Protein AF-A0A2W4PWF1-F1 (afdb_monomer)

Structure (mmCIF, N/CA/C/O backbone):
data_AF-A0A2W4PWF1-F1
#
_entry.id   AF-A0A2W4PWF1-F1
#
loop_
_atom_site.group_PDB
_atom_site.id
_atom_site.type_symbol
_atom_site.label_atom_id
_atom_site.label_alt_id
_atom_site.label_comp_id
_atom_site.label_asym_id
_atom_site.label_entity_id
_atom_site.label_seq_id
_atom_site.pdbx_PDB_ins_code
_atom_site.Cartn_x
_atom_site.Cartn_y
_atom_site.Cartn_z
_atom_site.occupancy
_atom_site.B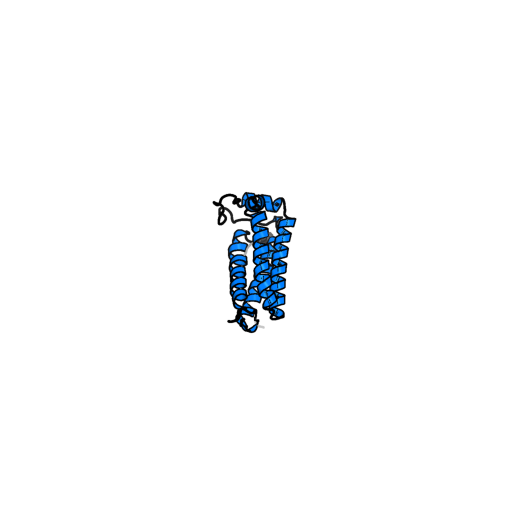_iso_or_equiv
_atom_site.auth_seq_id
_atom_site.auth_comp_id
_atom_site.auth_asym_id
_atom_site.auth_atom_id
_atom_site.pdbx_PDB_model_num
ATOM 1 N N . MET A 1 1 ? 38.825 -70.016 49.074 1.00 47.31 1 MET A N 1
ATOM 2 C CA . MET A 1 1 ? 39.503 -69.284 50.166 1.00 47.31 1 MET A CA 1
ATOM 3 C C . MET A 1 1 ? 39.951 -67.914 49.672 1.00 47.31 1 MET A C 1
ATOM 5 O O . MET A 1 1 ? 40.928 -67.840 48.943 1.00 47.31 1 MET A O 1
ATOM 9 N N . ARG A 1 2 ? 39.233 -66.855 50.058 1.00 42.94 2 ARG A N 1
ATOM 10 C CA . ARG A 1 2 ? 39.781 -65.571 50.529 1.00 42.94 2 ARG A CA 1
ATOM 11 C C . ARG A 1 2 ? 38.603 -64.701 51.010 1.00 42.94 2 ARG A C 1
ATOM 13 O O . ARG A 1 2 ? 37.744 -64.387 50.194 1.00 42.94 2 ARG A O 1
ATOM 20 N N . PRO A 1 3 ? 38.513 -64.408 52.316 1.00 64.25 3 PRO A N 1
ATOM 21 C CA . PRO A 1 3 ? 37.447 -63.615 52.919 1.00 64.25 3 PRO A CA 1
ATOM 22 C C . PRO A 1 3 ? 37.890 -62.158 53.073 1.00 64.25 3 PRO A C 1
ATOM 24 O O . PRO A 1 3 ? 39.074 -61.929 53.297 1.00 64.25 3 PRO A O 1
ATOM 27 N N . VAL A 1 4 ? 36.958 -61.202 53.066 1.00 53.56 4 VAL A N 1
ATOM 28 C CA . VAL A 1 4 ? 37.079 -59.971 53.866 1.00 53.56 4 VAL A CA 1
ATOM 29 C C . VAL A 1 4 ? 35.676 -59.545 54.311 1.00 53.56 4 VAL A C 1
ATOM 31 O O . VAL A 1 4 ? 34.778 -59.345 53.500 1.00 53.56 4 VAL A O 1
ATOM 34 N N . ILE A 1 5 ? 35.523 -59.495 55.631 1.00 56.12 5 ILE A N 1
ATOM 35 C CA . ILE A 1 5 ? 34.392 -59.001 56.426 1.00 56.12 5 ILE A CA 1
ATOM 36 C C . ILE A 1 5 ? 34.560 -57.480 56.613 1.00 56.12 5 ILE A C 1
ATO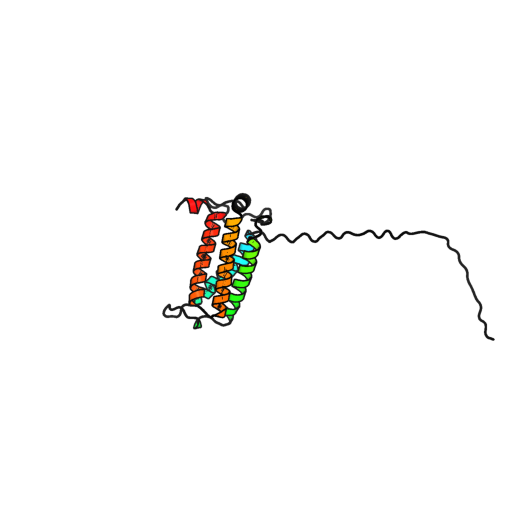M 38 O O . ILE A 1 5 ? 35.663 -56.980 56.414 1.00 56.12 5 ILE A O 1
ATOM 42 N N . VAL A 1 6 ? 33.509 -56.828 57.137 1.00 48.16 6 VAL A N 1
ATOM 43 C CA . VAL A 1 6 ? 33.473 -55.580 57.949 1.00 48.16 6 VAL A CA 1
ATOM 44 C C . VAL A 1 6 ? 32.806 -54.435 57.170 1.00 48.16 6 VAL A C 1
ATOM 46 O O . VAL A 1 6 ? 33.207 -54.164 56.050 1.00 48.16 6 VAL A O 1
ATOM 49 N N . LEU A 1 7 ? 31.830 -53.662 57.659 1.00 48.06 7 LEU A N 1
ATOM 50 C CA . LEU A 1 7 ? 30.992 -53.584 58.871 1.00 48.06 7 LEU A CA 1
ATOM 51 C C . LEU A 1 7 ? 30.121 -52.313 58.691 1.00 48.06 7 LEU A C 1
ATOM 53 O O . LEU A 1 7 ? 30.469 -51.454 57.886 1.00 48.06 7 LEU A O 1
ATOM 57 N N . ALA A 1 8 ? 29.099 -52.167 59.541 1.00 45.38 8 ALA A N 1
ATOM 58 C CA . ALA A 1 8 ? 28.383 -50.935 59.926 1.00 45.38 8 ALA A CA 1
ATOM 59 C C . ALA A 1 8 ? 27.108 -50.636 59.109 1.00 45.38 8 ALA A C 1
ATOM 61 O O . ALA A 1 8 ? 27.173 -50.339 57.925 1.00 45.38 8 ALA A O 1
ATOM 62 N N . LEU A 1 9 ? 25.894 -50.890 59.620 1.00 49.22 9 LEU A N 1
ATOM 63 C CA . LEU A 1 9 ? 25.187 -50.301 60.779 1.00 49.22 9 LEU A CA 1
ATOM 64 C C . LEU A 1 9 ? 24.767 -48.841 60.528 1.00 49.22 9 LEU A C 1
ATOM 66 O O . LEU A 1 9 ? 25.604 -47.956 60.643 1.00 49.22 9 LEU A O 1
ATOM 70 N N . ALA A 1 10 ? 23.474 -48.603 60.267 1.00 48.41 10 ALA A N 1
ATOM 71 C CA . ALA A 1 10 ? 22.665 -47.566 60.931 1.00 48.41 10 ALA A CA 1
ATOM 72 C C . ALA A 1 10 ? 21.237 -47.472 60.354 1.00 48.41 10 ALA A C 1
ATOM 74 O O . ALA A 1 10 ? 21.014 -47.554 59.150 1.00 48.41 10 ALA A O 1
ATOM 75 N N . CYS A 1 11 ? 20.295 -47.288 61.277 1.00 47.09 11 CYS A N 1
ATOM 76 C CA . CYS A 1 11 ? 18.868 -47.016 61.135 1.00 47.09 11 CYS A CA 1
ATOM 77 C C . CYS A 1 11 ? 18.527 -45.858 60.180 1.00 47.09 11 CYS A C 1
ATOM 79 O O . CYS A 1 11 ? 19.239 -44.864 60.192 1.00 47.09 11 CYS A O 1
ATOM 81 N N . MET A 1 12 ? 17.354 -45.895 59.530 1.00 58.12 12 MET A N 1
ATOM 82 C CA . MET A 1 12 ? 16.324 -44.854 59.720 1.00 58.12 12 MET A CA 1
ATOM 83 C C . MET A 1 12 ? 14.991 -45.246 59.067 1.00 58.12 12 MET A C 1
ATOM 85 O O . MET A 1 12 ? 14.944 -45.839 57.993 1.00 58.12 12 MET A O 1
ATOM 89 N N . ALA A 1 13 ? 13.911 -44.901 59.758 1.00 55.19 13 ALA A N 1
ATOM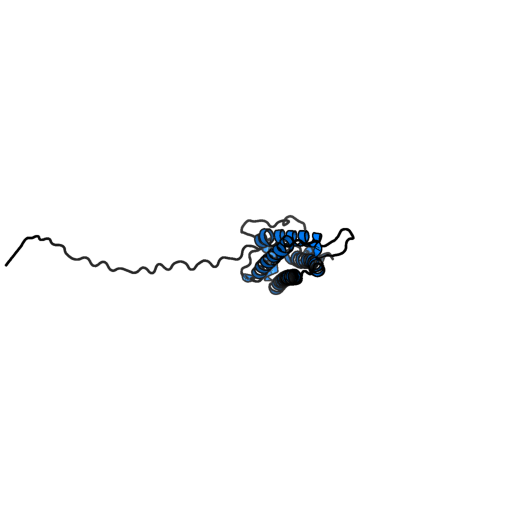 90 C CA . ALA A 1 13 ? 12.528 -45.156 59.405 1.00 55.19 13 ALA A CA 1
ATOM 91 C C . ALA A 1 13 ? 11.973 -44.197 58.326 1.00 55.19 13 ALA A C 1
ATOM 93 O O . ALA A 1 13 ? 12.381 -43.045 58.228 1.00 55.19 13 ALA A O 1
ATOM 94 N N . THR A 1 14 ? 11.009 -44.727 57.566 1.00 59.50 14 THR A N 1
ATOM 95 C CA . THR A 1 14 ? 9.836 -44.109 56.909 1.00 59.50 14 THR A CA 1
ATOM 96 C C . THR A 1 14 ? 9.753 -42.588 56.730 1.00 59.50 14 THR A C 1
ATOM 98 O O . THR A 1 14 ? 9.700 -41.843 57.703 1.00 59.50 14 THR A O 1
ATOM 101 N N . SER A 1 15 ? 9.469 -42.158 55.493 1.00 49.09 15 SER A N 1
ATOM 102 C CA . SER A 1 15 ? 8.533 -41.061 55.183 1.00 49.09 15 SER A CA 1
ATOM 103 C C . SER A 1 15 ? 7.985 -41.224 53.761 1.00 49.09 15 SER A C 1
ATOM 105 O O . SER A 1 15 ? 8.750 -41.242 52.799 1.00 49.09 15 SER A O 1
ATOM 107 N N . LEU A 1 16 ? 6.661 -41.352 53.627 1.00 60.25 16 LEU A N 1
ATOM 108 C CA . LEU A 1 16 ? 5.956 -41.197 52.355 1.00 60.25 16 LEU A CA 1
ATOM 109 C C . LEU A 1 16 ? 6.065 -39.730 51.916 1.00 60.25 16 LEU A C 1
ATOM 111 O O . LEU A 1 16 ? 5.578 -38.850 52.620 1.00 60.25 16 LEU A O 1
ATOM 115 N N . VAL A 1 17 ? 6.622 -39.470 50.736 1.00 62.56 17 VAL A N 1
ATOM 116 C CA . VAL A 1 17 ? 6.408 -38.206 50.019 1.00 62.56 17 VAL A CA 1
ATOM 117 C C . VAL A 1 17 ? 5.831 -38.558 48.658 1.00 62.56 17 VAL A C 1
ATOM 119 O O . VAL A 1 17 ? 6.519 -39.054 47.769 1.00 62.56 17 VAL A O 1
ATOM 122 N N . GLY A 1 18 ? 4.520 -38.360 48.536 1.00 52.47 18 GLY A N 1
ATOM 123 C CA . GLY A 1 18 ? 3.813 -38.449 47.271 1.00 52.47 18 GLY A CA 1
ATOM 124 C C . GLY A 1 18 ? 4.255 -37.312 46.358 1.00 52.47 18 GLY A C 1
ATOM 125 O O . GLY A 1 18 ? 4.054 -36.141 46.672 1.00 52.47 18 GLY A O 1
ATOM 126 N N . CYS A 1 19 ? 4.829 -37.653 45.206 1.00 59.44 19 CYS A N 1
ATOM 127 C CA . CYS A 1 19 ? 4.974 -36.718 44.101 1.00 59.44 19 CYS A CA 1
ATOM 128 C C . CYS A 1 19 ? 3.586 -36.429 43.522 1.00 59.44 19 CYS A C 1
ATOM 130 O O . CYS A 1 19 ? 3.137 -37.081 42.578 1.00 59.44 19 CYS A O 1
ATOM 132 N N . GLY A 1 20 ? 2.909 -35.430 44.086 1.00 52.06 20 GLY A N 1
ATOM 133 C CA . GLY A 1 20 ? 1.884 -34.696 43.363 1.00 52.06 20 GLY A CA 1
ATOM 134 C C . GLY A 1 20 ? 2.545 -34.060 42.147 1.00 52.06 20 GLY A C 1
ATOM 135 O O . GLY A 1 20 ? 3.231 -33.047 42.266 1.00 52.06 20 GLY A O 1
ATOM 136 N N . ARG A 1 21 ? 2.378 -34.682 40.976 1.00 50.44 21 ARG A N 1
ATOM 137 C CA . ARG A 1 21 ? 2.594 -34.026 39.687 1.00 50.44 21 ARG A CA 1
ATOM 138 C C . ARG A 1 21 ? 1.579 -32.892 39.604 1.00 50.44 21 ARG A C 1
ATOM 140 O O . ARG A 1 21 ? 0.462 -33.090 39.140 1.00 50.44 21 ARG A O 1
ATOM 147 N N . GLY A 1 22 ? 1.967 -31.723 40.102 1.00 49.62 22 GLY A N 1
ATOM 148 C CA . GLY A 1 22 ? 1.330 -30.476 39.731 1.00 49.62 22 GLY A CA 1
ATOM 149 C C . GLY A 1 22 ? 1.469 -30.354 38.223 1.00 49.62 22 GLY A C 1
ATOM 150 O O . GLY A 1 22 ? 2.562 -30.124 37.709 1.00 49.62 22 GLY A O 1
ATOM 151 N N . THR A 1 23 ? 0.374 -30.587 37.510 1.00 50.50 23 THR A N 1
ATOM 152 C CA . THR A 1 23 ? 0.209 -30.119 36.142 1.00 50.50 23 THR A CA 1
ATOM 153 C C . THR A 1 23 ? 0.306 -28.604 36.204 1.00 50.50 23 THR A C 1
ATOM 155 O O . THR A 1 23 ? -0.670 -27.916 36.493 1.00 50.50 23 THR A O 1
ATOM 158 N N . SER A 1 24 ? 1.519 -28.093 36.013 1.00 53.34 24 SER A N 1
ATOM 159 C CA . SER A 1 24 ? 1.731 -26.696 35.686 1.00 53.34 24 SER A CA 1
ATOM 160 C C . SER A 1 24 ? 1.142 -26.516 34.292 1.00 53.34 24 SER A C 1
ATOM 162 O O . SER A 1 24 ? 1.783 -26.823 33.288 1.00 53.34 24 SER A O 1
ATOM 164 N N . THR A 1 25 ? -0.137 -26.148 34.237 1.00 54.97 25 THR A N 1
ATOM 165 C CA . THR A 1 25 ? -0.766 -25.652 33.020 1.00 54.97 25 THR A CA 1
ATOM 166 C C . THR A 1 25 ? -0.020 -24.376 32.667 1.00 54.97 25 THR A C 1
ATOM 168 O O . THR A 1 25 ? -0.262 -23.324 33.256 1.00 54.97 25 THR A O 1
ATOM 171 N N . ALA A 1 26 ? 0.951 -24.491 31.760 1.00 61.25 26 ALA A N 1
ATOM 172 C CA . ALA A 1 26 ? 1.531 -23.331 31.111 1.00 61.25 26 ALA A CA 1
ATOM 173 C C . ALA A 1 26 ? 0.369 -22.510 30.523 1.00 61.25 26 ALA A C 1
ATOM 175 O O . ALA A 1 26 ? -0.518 -23.108 29.902 1.00 61.25 26 ALA A O 1
ATOM 176 N N . PRO A 1 27 ? 0.322 -21.182 30.733 1.00 54.25 27 PRO A N 1
ATOM 177 C CA . PRO A 1 27 ? -0.661 -20.351 30.058 1.00 54.25 27 PRO A CA 1
ATOM 178 C C . PRO A 1 27 ? -0.551 -20.615 28.558 1.00 54.25 27 PRO A C 1
ATOM 180 O O . PRO A 1 27 ? 0.559 -20.636 28.017 1.00 54.25 27 PRO A O 1
ATOM 183 N N . ALA A 1 28 ? -1.685 -20.854 27.895 1.00 55.84 28 ALA A N 1
ATOM 184 C CA . ALA A 1 28 ? -1.719 -20.859 26.440 1.00 55.84 28 ALA A CA 1
ATOM 185 C C . ALA A 1 28 ? -1.074 -19.551 25.947 1.00 55.84 28 ALA A C 1
ATOM 187 O O . ALA A 1 28 ? -1.301 -18.511 26.578 1.00 55.84 28 ALA A O 1
ATOM 188 N N . PRO A 1 29 ? -0.247 -19.577 24.885 1.00 49.88 29 PRO A N 1
ATOM 189 C CA . PRO A 1 29 ? 0.312 -18.349 24.347 1.00 49.88 29 PRO A CA 1
ATOM 190 C C . PRO A 1 29 ? -0.857 -17.413 24.052 1.00 49.88 29 PRO A C 1
ATOM 192 O O . PRO A 1 29 ? -1.803 -17.810 23.368 1.00 49.88 29 PRO A O 1
ATOM 195 N N . ALA A 1 30 ? -0.823 -16.204 24.618 1.00 55.22 30 ALA A N 1
ATOM 196 C CA . ALA A 1 30 ? -1.713 -15.147 24.178 1.00 55.22 30 ALA A CA 1
ATOM 197 C C . ALA A 1 30 ? -1.534 -15.071 22.662 1.00 55.22 30 ALA A C 1
ATOM 199 O O . ALA A 1 30 ? -0.414 -14.870 22.188 1.00 55.22 30 ALA A O 1
ATOM 200 N N . THR A 1 31 ? -2.598 -15.352 21.911 1.00 50.66 31 THR A N 1
ATOM 201 C CA . THR A 1 31 ? -2.626 -15.129 20.468 1.00 50.66 31 THR A CA 1
ATOM 202 C C . THR A 1 31 ? -2.114 -13.717 20.254 1.00 50.66 31 THR A C 1
ATOM 204 O O . THR A 1 31 ? -2.722 -12.780 20.770 1.00 50.66 31 THR A O 1
ATOM 207 N N . ALA A 1 32 ? -0.950 -13.577 19.617 1.00 56.47 32 ALA A N 1
ATOM 208 C CA . ALA A 1 32 ? -0.367 -12.270 19.373 1.00 56.47 32 ALA A CA 1
ATOM 209 C C . ALA A 1 32 ? -1.409 -11.458 18.599 1.00 56.47 32 ALA A C 1
ATOM 211 O O . ALA A 1 32 ? -1.772 -11.834 17.486 1.00 56.47 32 ALA A O 1
ATOM 212 N N . SER A 1 33 ? -1.962 -10.420 19.229 1.00 65.62 33 SER A N 1
ATOM 213 C CA . SER A 1 33 ? -2.870 -9.508 18.542 1.00 65.62 33 SER A CA 1
ATOM 214 C C . SER A 1 33 ? -2.123 -8.879 17.375 1.00 65.62 33 SER A C 1
ATOM 216 O O . SER A 1 33 ? -0.949 -8.526 17.512 1.00 65.62 33 SER A O 1
ATOM 218 N N . SER A 1 34 ? -2.805 -8.742 16.238 1.00 80.94 34 SER A N 1
ATOM 219 C CA . SER A 1 34 ? -2.292 -7.971 15.110 1.00 80.94 34 SER A CA 1
ATOM 220 C C . SER A 1 34 ? -1.883 -6.570 15.583 1.00 80.94 34 SER A C 1
ATOM 222 O O . SER A 1 34 ? -2.561 -6.005 16.452 1.00 80.94 34 SER A O 1
ATOM 224 N N . PRO A 1 35 ? -0.786 -6.004 15.049 1.00 91.38 35 PRO A N 1
ATOM 225 C CA . PRO A 1 35 ? -0.398 -4.637 15.372 1.00 91.38 35 PRO A CA 1
ATOM 226 C C . PRO A 1 35 ? -1.546 -3.664 15.050 1.00 91.38 35 PRO A C 1
ATOM 228 O O . PRO A 1 35 ? -2.305 -3.909 14.106 1.00 91.38 35 PRO A O 1
ATOM 231 N N . PRO A 1 36 ? -1.691 -2.560 15.804 1.00 95.25 36 PRO A N 1
ATOM 232 C CA . PRO A 1 36 ? -2.709 -1.562 15.509 1.00 95.25 36 PRO A CA 1
ATOM 233 C C . PRO A 1 36 ? -2.539 -0.975 14.103 1.00 95.25 36 PRO A C 1
ATOM 235 O O . PRO A 1 36 ? -1.411 -0.820 13.633 1.00 95.25 36 PRO A O 1
ATOM 238 N N . ILE A 1 37 ? -3.637 -0.574 13.456 1.00 96.06 37 ILE A N 1
ATOM 239 C CA . ILE A 1 37 ? -3.630 -0.005 12.099 1.00 96.06 37 ILE A CA 1
ATOM 240 C C . ILE A 1 37 ? -2.646 1.160 12.007 1.00 96.06 37 ILE A C 1
ATOM 242 O O . ILE A 1 37 ? -1.899 1.223 11.039 1.00 96.06 37 ILE A O 1
ATOM 246 N N . GLN A 1 38 ? -2.571 2.032 13.020 1.00 95.62 38 GLN A N 1
ATOM 247 C CA . GLN A 1 38 ? -1.605 3.136 13.022 1.00 95.62 38 GLN A CA 1
ATOM 248 C C . GLN A 1 38 ? -0.160 2.656 12.785 1.00 95.62 38 GLN A C 1
ATOM 250 O O . GLN A 1 38 ? 0.614 3.323 12.107 1.00 95.62 38 GLN A O 1
ATOM 255 N N . GLU A 1 39 ? 0.217 1.507 13.354 1.00 95.56 39 GLU A N 1
ATOM 256 C CA . GLU A 1 39 ? 1.574 0.973 13.268 1.00 95.56 39 GLU A CA 1
ATOM 257 C C . GLU A 1 39 ? 1.772 0.259 11.941 1.00 95.56 39 GLU A C 1
ATOM 259 O O . GLU A 1 39 ? 2.839 0.372 11.344 1.00 95.56 39 GLU A O 1
ATOM 264 N N . VAL A 1 40 ? 0.737 -0.432 11.459 1.00 95.81 40 VAL A N 1
ATOM 265 C CA . VAL A 1 40 ? 0.729 -1.027 10.121 1.00 95.81 40 VAL A CA 1
ATOM 266 C C . VAL A 1 40 ? 0.913 0.065 9.064 1.00 95.81 40 VAL A C 1
ATOM 268 O O . VAL A 1 40 ? 1.759 -0.068 8.185 1.00 95.81 40 VAL A O 1
ATOM 271 N N . MET A 1 41 ? 0.201 1.186 9.184 1.00 96.69 41 MET A N 1
ATOM 272 C CA . MET A 1 41 ? 0.362 2.326 8.284 1.00 96.69 41 MET A CA 1
ATOM 273 C C . MET A 1 41 ? 1.764 2.925 8.389 1.00 96.69 41 MET A C 1
ATOM 275 O O . MET A 1 41 ? 2.455 3.036 7.380 1.00 96.69 41 MET A O 1
ATOM 279 N N . ALA A 1 42 ? 2.223 3.250 9.600 1.00 95.81 42 ALA A N 1
ATOM 280 C CA . ALA A 1 42 ? 3.512 3.907 9.806 1.00 95.81 42 ALA A CA 1
ATOM 281 C C . ALA A 1 42 ? 4.718 3.055 9.376 1.00 95.81 42 ALA A C 1
ATOM 283 O O . ALA A 1 42 ? 5.700 3.604 8.880 1.00 95.81 42 ALA A O 1
ATOM 284 N N . ASN A 1 43 ? 4.653 1.733 9.562 1.00 95.31 43 ASN A N 1
ATOM 285 C CA . ASN A 1 43 ? 5.816 0.854 9.426 1.00 95.31 43 ASN A CA 1
ATOM 286 C C . ASN A 1 43 ? 5.757 -0.099 8.221 1.00 95.31 43 ASN A C 1
ATOM 288 O O . ASN A 1 43 ? 6.785 -0.692 7.893 1.00 95.31 43 ASN A O 1
ATOM 292 N N . ALA A 1 44 ? 4.592 -0.280 7.588 1.00 95.00 44 ALA A N 1
ATOM 293 C CA . ALA A 1 44 ? 4.422 -1.238 6.490 1.00 95.00 44 ALA A CA 1
ATOM 294 C C . ALA A 1 44 ? 3.736 -0.690 5.230 1.00 95.00 44 ALA A C 1
ATOM 296 O O . ALA A 1 44 ? 3.947 -1.253 4.160 1.00 95.00 44 ALA A O 1
ATOM 297 N N . PHE A 1 45 ? 2.930 0.372 5.312 1.00 97.44 45 PHE A N 1
ATOM 298 C CA . PHE A 1 45 ? 2.392 1.011 4.104 1.00 97.44 45 PHE A CA 1
ATOM 299 C C . PHE A 1 45 ? 3.163 2.268 3.737 1.00 97.44 45 PHE A C 1
ATOM 301 O O . PHE A 1 45 ? 3.646 2.357 2.618 1.00 97.44 45 PHE A O 1
ATOM 308 N N . THR A 1 46 ? 3.359 3.211 4.660 1.00 97.19 46 THR A N 1
ATOM 309 C CA . THR A 1 46 ? 4.054 4.472 4.353 1.00 97.19 46 THR A CA 1
ATOM 310 C C . THR A 1 46 ? 5.452 4.262 3.749 1.00 97.19 46 THR A C 1
ATOM 312 O O . THR A 1 46 ? 5.718 4.841 2.695 1.00 97.19 46 THR A O 1
ATOM 315 N N . PRO A 1 47 ? 6.357 3.442 4.326 1.00 98.06 47 PRO A N 1
ATOM 316 C CA . PRO A 1 47 ? 7.677 3.237 3.726 1.00 98.06 47 PRO A CA 1
ATOM 317 C C . PRO A 1 47 ? 7.609 2.555 2.352 1.00 98.06 47 PRO A C 1
ATOM 319 O O . PRO A 1 47 ? 8.346 2.920 1.441 1.00 98.06 47 PRO A O 1
ATOM 3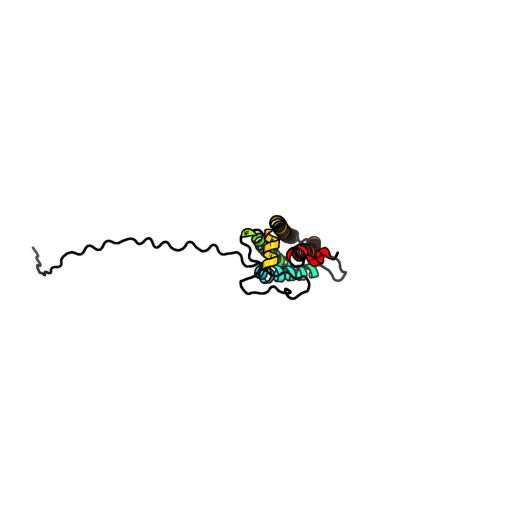22 N N . GLN A 1 48 ? 6.728 1.570 2.204 1.00 98.38 48 GLN A N 1
ATOM 323 C CA . GLN A 1 48 ? 6.628 0.708 1.034 1.00 98.38 48 GLN A CA 1
ATOM 324 C C . GLN A 1 48 ? 5.963 1.443 -0.132 1.00 98.38 48 GLN A C 1
ATOM 326 O O . GLN A 1 48 ? 6.454 1.347 -1.252 1.00 98.38 48 GLN A O 1
ATOM 331 N N . SER A 1 49 ? 4.926 2.242 0.129 1.00 98.38 49 SER A N 1
ATOM 332 C CA . SER A 1 49 ? 4.326 3.147 -0.855 1.00 98.38 49 SER A CA 1
ATOM 333 C C . SER A 1 49 ? 5.337 4.189 -1.327 1.00 98.38 49 SER A C 1
ATOM 335 O O . SER A 1 49 ? 5.497 4.376 -2.528 1.00 98.38 49 SER A O 1
ATOM 337 N N . ASN A 1 50 ? 6.090 4.805 -0.405 1.00 98.50 50 ASN A N 1
ATOM 338 C CA . ASN A 1 50 ? 7.151 5.748 -0.772 1.00 98.50 50 ASN A CA 1
ATOM 339 C C . ASN A 1 50 ? 8.209 5.090 -1.664 1.00 98.50 50 ASN A C 1
ATOM 341 O O . ASN A 1 50 ? 8.618 5.678 -2.659 1.00 98.50 50 ASN A O 1
ATOM 345 N N . GLN A 1 51 ? 8.621 3.863 -1.338 1.00 98.62 51 GLN A N 1
ATOM 346 C CA . GLN A 1 51 ? 9.580 3.120 -2.148 1.00 98.62 51 GLN A CA 1
ATOM 347 C C . GLN A 1 51 ? 9.004 2.722 -3.516 1.00 98.62 51 GLN A C 1
ATOM 349 O O . GLN A 1 51 ? 9.723 2.797 -4.511 1.00 98.62 51 GLN A O 1
ATOM 354 N N . LEU A 1 52 ? 7.722 2.341 -3.590 1.00 98.62 52 LEU A N 1
ATOM 355 C CA . LEU A 1 52 ? 7.047 2.083 -4.863 1.00 98.62 52 LEU A CA 1
ATOM 356 C C . LEU A 1 52 ? 7.056 3.331 -5.745 1.00 98.62 52 LEU A C 1
ATOM 358 O O . LEU A 1 52 ? 7.465 3.233 -6.894 1.00 98.62 52 LEU A O 1
ATOM 362 N N . TRP A 1 53 ? 6.642 4.482 -5.210 1.00 98.62 53 TRP A N 1
ATOM 363 C CA . TRP A 1 53 ? 6.587 5.743 -5.954 1.00 98.62 53 TRP A CA 1
ATOM 364 C C . TRP A 1 53 ? 7.969 6.255 -6.353 1.00 98.62 53 TRP A C 1
ATOM 366 O O . TRP A 1 53 ? 8.139 6.782 -7.448 1.00 98.62 53 TRP A O 1
ATOM 376 N N . GLU A 1 54 ? 8.974 6.085 -5.491 1.00 98.50 54 GLU A N 1
ATOM 377 C CA . GLU A 1 54 ? 10.352 6.435 -5.831 1.00 98.50 54 GLU A CA 1
ATOM 378 C C . GLU A 1 54 ? 10.848 5.601 -7.016 1.00 98.50 54 GLU A C 1
ATOM 380 O O . GLU A 1 54 ? 11.418 6.150 -7.954 1.00 98.50 54 GLU A O 1
ATOM 385 N N . ILE A 1 55 ? 10.633 4.283 -6.989 1.00 98.62 55 ILE A N 1
ATOM 386 C CA . ILE A 1 55 ? 11.087 3.392 -8.060 1.00 98.62 55 ILE A CA 1
ATOM 387 C C . ILE A 1 55 ? 10.251 3.589 -9.327 1.00 98.62 55 ILE A C 1
ATOM 389 O O . ILE A 1 55 ? 10.826 3.676 -10.409 1.00 98.62 55 ILE A O 1
ATOM 393 N N . SER A 1 56 ? 8.924 3.699 -9.224 1.00 98.06 56 SER A N 1
ATOM 394 C CA . SER A 1 56 ? 8.067 3.935 -10.390 1.00 98.06 56 SER A CA 1
ATOM 395 C C . SER A 1 56 ? 8.396 5.269 -11.054 1.00 98.06 56 SER A C 1
ATOM 397 O O . SER A 1 56 ? 8.464 5.332 -12.272 1.00 98.06 56 SER A O 1
ATOM 399 N N . GLY A 1 57 ? 8.744 6.308 -10.291 1.00 97.75 57 GLY A N 1
ATOM 400 C CA . GLY A 1 57 ? 9.190 7.586 -10.846 1.00 97.75 57 GLY A CA 1
ATOM 401 C C . GLY A 1 57 ? 10.482 7.509 -11.670 1.00 97.75 57 GLY A C 1
ATOM 402 O O . GLY A 1 57 ? 10.727 8.391 -12.490 1.00 97.75 57 GLY A O 1
ATOM 403 N N . LYS A 1 58 ? 11.301 6.461 -11.502 1.00 98.25 58 LYS A N 1
ATOM 404 C CA . LYS A 1 58 ? 12.531 6.261 -12.288 1.00 98.25 58 LYS A CA 1
ATOM 405 C C . LYS A 1 58 ? 12.267 5.702 -13.682 1.00 98.25 58 LYS A C 1
ATOM 407 O O . LYS A 1 58 ? 13.188 5.711 -14.483 1.00 98.25 58 LYS A O 1
ATOM 412 N N . VAL A 1 59 ? 11.070 5.192 -13.991 1.00 98.38 59 VAL A N 1
ATOM 413 C CA . VAL A 1 59 ? 10.836 4.481 -15.264 1.00 98.38 59 VAL A CA 1
ATOM 414 C C . VAL A 1 59 ? 10.903 5.380 -16.499 1.00 98.38 59 VAL A C 1
ATOM 416 O O . VAL A 1 59 ? 10.961 4.862 -17.608 1.00 98.38 59 VAL A O 1
ATOM 419 N N . TYR A 1 60 ? 10.882 6.699 -16.328 1.00 98.31 60 TYR A N 1
ATOM 420 C CA . TYR A 1 60 ? 10.895 7.662 -17.423 1.00 98.31 60 TYR A CA 1
ATOM 421 C C . TYR A 1 60 ? 12.326 7.935 -17.906 1.00 98.31 60 TYR A C 1
ATOM 423 O O . TYR A 1 60 ? 13.195 8.273 -17.101 1.00 98.31 60 TYR A O 1
ATOM 431 N N . ASP A 1 61 ? 12.567 7.798 -19.211 1.00 97.44 61 ASP A N 1
ATOM 432 C CA . ASP A 1 61 ? 13.823 8.195 -19.857 1.00 97.44 61 ASP A CA 1
ATOM 433 C C . ASP A 1 61 ? 13.941 9.724 -20.032 1.00 97.44 61 ASP A C 1
ATOM 435 O O . ASP A 1 61 ? 13.048 10.489 -19.654 1.00 97.44 61 ASP A O 1
ATOM 439 N N . ASP A 1 62 ? 15.059 10.186 -20.600 1.00 96.94 62 ASP A N 1
ATOM 440 C CA . ASP A 1 62 ? 15.338 11.616 -20.800 1.00 96.94 62 ASP A CA 1
ATOM 441 C C . ASP A 1 62 ? 14.339 12.289 -21.767 1.00 96.94 62 ASP A C 1
ATOM 443 O O . ASP A 1 62 ? 14.177 13.514 -21.759 1.00 96.94 62 ASP A O 1
ATOM 447 N N . GLU A 1 63 ? 13.646 11.501 -22.591 1.00 97.12 63 GLU A N 1
ATOM 448 C CA . GLU A 1 63 ? 12.590 11.939 -23.499 1.00 97.12 63 GLU A CA 1
ATOM 449 C C . GLU A 1 63 ? 11.182 11.857 -22.877 1.00 97.12 63 GLU A C 1
ATOM 451 O O . GLU A 1 63 ? 10.215 12.325 -23.486 1.00 97.12 63 GLU A O 1
ATOM 456 N N . GLY A 1 64 ? 11.062 11.311 -21.663 1.00 96.81 64 GLY A N 1
ATOM 457 C CA . GLY A 1 64 ? 9.806 11.131 -20.941 1.00 96.81 64 GLY A CA 1
ATOM 458 C C . GLY A 1 64 ? 9.009 9.891 -21.355 1.00 96.81 64 GLY A C 1
ATOM 459 O O . GLY A 1 64 ? 7.821 9.814 -21.041 1.00 96.81 64 GLY A O 1
ATOM 460 N N . ASN A 1 65 ? 9.617 8.926 -22.051 1.00 98.19 65 ASN A N 1
ATOM 461 C CA . ASN A 1 65 ? 8.986 7.637 -22.330 1.00 98.19 65 ASN A CA 1
ATOM 462 C C . ASN A 1 65 ? 9.234 6.663 -21.180 1.00 98.19 65 ASN A C 1
ATOM 464 O O . ASN A 1 65 ? 10.297 6.657 -20.561 1.00 98.19 65 ASN A O 1
ATOM 468 N N . ILE A 1 66 ? 8.268 5.783 -20.933 1.00 98.31 66 ILE A N 1
ATOM 469 C CA . ILE A 1 66 ? 8.428 4.701 -19.966 1.00 98.31 66 ILE A CA 1
ATOM 470 C C . ILE A 1 66 ? 9.358 3.631 -20.549 1.00 98.31 66 ILE A C 1
ATOM 472 O O . ILE A 1 66 ? 9.153 3.139 -21.659 1.00 98.31 66 ILE A O 1
ATOM 476 N N . SER A 1 67 ? 10.376 3.243 -19.785 1.00 98.12 67 SER A N 1
ATOM 477 C CA . SER A 1 67 ? 11.374 2.260 -20.186 1.00 98.12 67 SER A CA 1
ATOM 478 C C . SER A 1 67 ? 11.864 1.434 -19.000 1.00 98.12 67 SER A C 1
ATOM 480 O O . SER A 1 67 ? 12.433 1.936 -18.032 1.00 98.12 67 SER A O 1
ATOM 482 N N . ALA A 1 68 ? 11.742 0.110 -19.118 1.00 97.81 68 ALA A N 1
ATOM 483 C CA . ALA A 1 68 ? 12.281 -0.830 -18.135 1.00 97.81 68 ALA A CA 1
ATOM 484 C C . ALA A 1 68 ? 13.812 -0.757 -18.000 1.00 97.81 68 ALA A C 1
ATOM 486 O O . ALA A 1 68 ? 14.350 -1.170 -16.973 1.00 97.81 68 ALA A O 1
ATOM 487 N N . ALA A 1 69 ? 14.513 -0.218 -19.007 1.00 97.75 69 ALA A N 1
ATOM 488 C CA . ALA A 1 69 ? 15.963 -0.038 -18.969 1.00 97.75 69 ALA A CA 1
ATOM 489 C C . ALA A 1 69 ? 16.411 1.012 -17.939 1.00 97.75 69 ALA A C 1
ATOM 491 O O . ALA A 1 69 ? 17.588 1.036 -17.582 1.00 97.75 69 ALA A O 1
ATOM 492 N N . MET A 1 70 ? 15.488 1.846 -17.449 1.00 98.44 70 MET A N 1
ATOM 493 C CA . MET A 1 70 ? 15.771 2.821 -16.398 1.00 98.44 70 MET A CA 1
ATOM 494 C C . MET A 1 70 ? 15.867 2.195 -15.004 1.00 98.44 70 MET A C 1
ATOM 496 O O . MET A 1 70 ? 16.450 2.792 -14.100 1.00 98.44 70 MET A O 1
ATOM 500 N N . LEU A 1 71 ? 15.318 0.990 -14.817 1.00 98.56 71 LEU A N 1
ATOM 501 C CA . LEU A 1 71 ? 15.329 0.300 -13.532 1.00 98.56 71 LEU A CA 1
ATOM 502 C C . LEU A 1 71 ? 16.483 -0.696 -13.448 1.00 98.56 71 LEU A C 1
ATOM 504 O O . LEU A 1 71 ? 16.635 -1.585 -14.291 1.00 98.56 71 LEU A O 1
ATOM 508 N N . SER A 1 72 ? 17.271 -0.581 -12.382 1.00 98.62 72 SER A N 1
ATOM 509 C CA . SER A 1 72 ? 18.344 -1.522 -12.076 1.00 98.62 72 SER A CA 1
ATOM 510 C C . SER A 1 72 ? 17.800 -2.843 -11.525 1.00 98.62 72 SER A C 1
ATOM 512 O O . SER A 1 72 ? 16.679 -2.921 -11.026 1.00 98.62 72 SER A O 1
ATOM 514 N N . GLU A 1 73 ? 18.618 -3.899 -11.536 1.00 98.44 73 GLU A N 1
ATOM 515 C CA . GLU A 1 73 ? 18.272 -5.161 -10.860 1.00 98.44 73 GLU A CA 1
ATOM 516 C C . GLU A 1 73 ? 17.954 -4.971 -9.367 1.00 98.44 73 GLU A C 1
ATOM 518 O O . GLU A 1 73 ? 17.131 -5.700 -8.816 1.00 98.44 73 GLU A O 1
ATOM 523 N N . GLU A 1 74 ? 18.577 -3.983 -8.716 1.00 98.56 74 GLU A N 1
ATOM 524 C CA . GLU A 1 74 ? 18.290 -3.633 -7.325 1.00 98.56 74 GLU A CA 1
ATOM 525 C C . GLU A 1 74 ? 16.893 -3.023 -7.171 1.00 98.56 74 GLU A C 1
ATOM 527 O O . GLU A 1 74 ? 16.167 -3.415 -6.259 1.00 98.56 74 GLU A O 1
ATOM 532 N N . ASP A 1 75 ? 16.476 -2.145 -8.089 1.00 98.75 75 ASP A N 1
ATOM 533 C CA . ASP A 1 75 ? 15.122 -1.579 -8.095 1.00 98.75 75 ASP A CA 1
ATOM 534 C C . ASP A 1 75 ? 14.071 -2.689 -8.263 1.00 98.75 75 ASP A C 1
ATOM 536 O O . ASP A 1 75 ? 13.110 -2.775 -7.497 1.00 98.75 75 ASP A O 1
ATOM 540 N N . TRP A 1 76 ? 14.285 -3.611 -9.206 1.00 98.62 76 TRP A N 1
ATOM 541 C CA . TRP A 1 76 ? 13.381 -4.746 -9.406 1.00 98.62 76 TRP A CA 1
ATOM 542 C C . TRP A 1 76 ? 13.319 -5.671 -8.184 1.00 98.62 76 TRP A C 1
ATOM 544 O O . TRP A 1 76 ? 12.235 -6.114 -7.800 1.00 98.62 76 TRP A O 1
ATOM 554 N N . ALA A 1 77 ? 14.453 -5.942 -7.531 1.00 98.50 77 ALA A N 1
ATOM 555 C CA . ALA A 1 77 ? 14.488 -6.731 -6.300 1.00 98.50 77 ALA A CA 1
ATOM 556 C C . ALA A 1 77 ? 13.792 -6.014 -5.129 1.00 98.50 77 ALA A C 1
ATOM 558 O O . ALA A 1 77 ? 13.080 -6.647 -4.344 1.00 98.50 77 ALA A O 1
ATOM 559 N N . ALA A 1 78 ? 13.954 -4.694 -5.024 1.00 98.69 78 ALA A N 1
ATOM 560 C CA . ALA A 1 78 ? 13.281 -3.874 -4.028 1.00 98.69 78 ALA A CA 1
ATOM 561 C C . ALA A 1 78 ? 11.753 -3.911 -4.191 1.00 98.69 78 ALA A C 1
ATOM 563 O O . ALA A 1 78 ? 11.041 -4.043 -3.195 1.00 98.69 78 ALA A O 1
ATOM 564 N N . LEU A 1 79 ? 11.244 -3.901 -5.426 1.00 98.81 79 LEU A N 1
ATOM 565 C CA . LEU A 1 79 ? 9.808 -4.018 -5.702 1.00 98.81 79 LEU A CA 1
ATOM 566 C C . LEU A 1 79 ? 9.210 -5.356 -5.240 1.00 98.81 79 LEU A C 1
ATOM 568 O O . LEU A 1 79 ? 8.073 -5.385 -4.769 1.00 98.81 79 LEU A O 1
ATOM 572 N N . VAL A 1 80 ? 9.974 -6.457 -5.280 1.00 98.75 80 VAL A N 1
ATOM 573 C CA . VAL A 1 80 ? 9.530 -7.740 -4.696 1.00 98.75 80 VAL A CA 1
ATOM 574 C C . VAL A 1 80 ? 9.301 -7.598 -3.192 1.00 98.75 80 VAL A C 1
ATOM 576 O O . VAL A 1 80 ? 8.290 -8.078 -2.671 1.00 98.75 80 VAL A O 1
ATOM 579 N N . LYS A 1 81 ? 10.223 -6.931 -2.487 1.00 98.00 81 LYS A N 1
ATOM 580 C CA . LYS A 1 81 ? 10.101 -6.678 -1.045 1.00 98.00 81 LYS A CA 1
ATOM 581 C C . LYS A 1 81 ? 8.899 -5.783 -0.747 1.00 98.00 81 LYS A C 1
ATOM 583 O O . LYS A 1 81 ? 8.091 -6.153 0.100 1.00 98.00 81 LYS A O 1
ATOM 588 N N . VAL A 1 82 ? 8.763 -4.667 -1.468 1.00 98.62 82 VAL A N 1
ATOM 589 C CA . VAL A 1 82 ? 7.628 -3.734 -1.359 1.00 98.62 82 VAL A CA 1
ATOM 590 C C . VAL A 1 82 ? 6.307 -4.488 -1.469 1.00 98.62 82 VAL A C 1
ATOM 592 O O . VAL A 1 82 ? 5.501 -4.464 -0.542 1.00 98.62 82 VAL A O 1
ATOM 595 N N . ALA A 1 83 ? 6.116 -5.228 -2.560 1.00 98.69 83 ALA A N 1
ATOM 596 C CA . ALA A 1 83 ? 4.861 -5.916 -2.809 1.00 98.69 83 ALA A CA 1
ATOM 597 C C . ALA A 1 83 ? 4.584 -7.026 -1.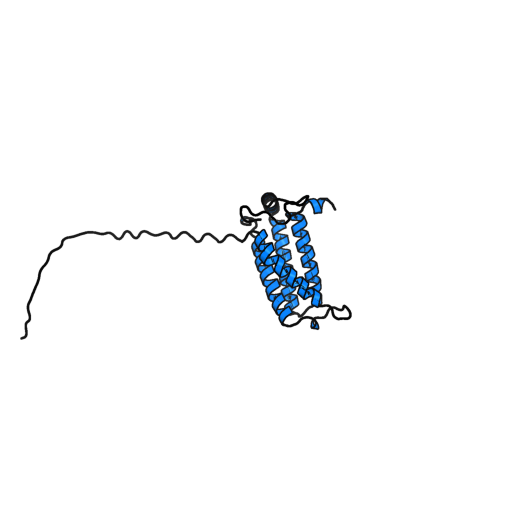783 1.00 98.69 83 ALA A C 1
ATOM 599 O O . ALA A 1 83 ? 3.461 -7.169 -1.302 1.00 98.69 83 ALA A O 1
ATOM 600 N N . THR A 1 84 ? 5.608 -7.786 -1.386 1.00 98.56 84 THR A N 1
ATOM 601 C CA . THR A 1 84 ? 5.450 -8.852 -0.383 1.00 98.56 84 THR A CA 1
ATOM 602 C C . THR A 1 84 ? 5.042 -8.290 0.981 1.00 98.56 84 THR A C 1
ATOM 604 O O . THR A 1 84 ? 4.156 -8.841 1.637 1.00 98.56 84 THR A O 1
ATOM 607 N N . GLU A 1 85 ? 5.654 -7.185 1.408 1.00 97.88 85 GLU A N 1
ATOM 608 C CA . GLU A 1 85 ? 5.351 -6.547 2.691 1.00 97.88 85 GLU A CA 1
ATOM 609 C C . GLU A 1 85 ? 3.972 -5.885 2.689 1.00 97.88 85 GLU A C 1
ATOM 611 O O . GLU A 1 85 ? 3.199 -6.107 3.623 1.00 97.88 85 GLU A O 1
ATOM 616 N N . MET A 1 86 ? 3.614 -5.167 1.619 1.00 98.25 86 MET A N 1
ATOM 617 C CA . MET A 1 86 ? 2.280 -4.574 1.476 1.00 98.25 86 MET A CA 1
ATOM 618 C C . MET A 1 86 ? 1.186 -5.642 1.459 1.00 98.25 86 MET A C 1
ATOM 620 O O . MET A 1 86 ? 0.182 -5.506 2.157 1.00 98.25 86 MET A O 1
ATOM 624 N N . ARG A 1 87 ? 1.391 -6.749 0.732 1.00 98.56 87 ARG A N 1
ATOM 625 C CA . ARG A 1 87 ? 0.451 -7.878 0.706 1.00 98.56 87 ARG A CA 1
ATOM 626 C C . ARG A 1 87 ? 0.242 -8.477 2.094 1.00 98.56 87 ARG A C 1
ATOM 628 O O . ARG A 1 87 ? -0.896 -8.746 2.488 1.00 98.56 87 ARG A O 1
ATOM 635 N N . ALA A 1 88 ? 1.328 -8.708 2.832 1.00 97.19 88 ALA A N 1
ATOM 636 C CA . ALA A 1 88 ? 1.262 -9.267 4.178 1.00 97.19 88 ALA A CA 1
ATOM 637 C C . ALA A 1 88 ? 0.530 -8.320 5.143 1.00 97.19 88 ALA A C 1
ATOM 639 O O . ALA A 1 88 ? -0.355 -8.759 5.880 1.00 97.19 88 ALA A O 1
ATOM 640 N N . ALA A 1 89 ? 0.845 -7.023 5.090 1.00 96.62 89 ALA A N 1
ATOM 641 C CA . ALA A 1 89 ? 0.189 -5.994 5.889 1.00 96.62 89 ALA A CA 1
ATOM 642 C C . ALA A 1 89 ? -1.313 -5.898 5.579 1.00 96.62 89 ALA A C 1
ATOM 644 O O . ALA A 1 89 ? -2.133 -5.957 6.495 1.00 96.62 89 ALA A O 1
ATOM 645 N N . ALA A 1 90 ? -1.683 -5.840 4.296 1.00 97.50 90 ALA A N 1
ATOM 646 C CA . ALA A 1 90 ? -3.073 -5.777 3.850 1.00 97.50 90 ALA A CA 1
ATOM 647 C C . ALA A 1 90 ? -3.874 -7.019 4.264 1.00 97.50 90 ALA A C 1
ATOM 649 O O . ALA A 1 90 ? -5.002 -6.905 4.736 1.00 97.50 90 ALA A O 1
ATOM 650 N N . THR A 1 91 ? -3.268 -8.209 4.196 1.00 96.94 91 THR A N 1
ATOM 651 C CA . THR A 1 91 ? -3.900 -9.450 4.676 1.00 96.94 91 THR A CA 1
ATOM 652 C C . THR A 1 91 ? -4.254 -9.364 6.162 1.00 96.94 91 THR A C 1
ATOM 654 O O . THR A 1 91 ? -5.330 -9.807 6.564 1.00 96.94 91 THR A O 1
ATOM 657 N N . GLY A 1 92 ? -3.383 -8.760 6.977 1.00 94.19 92 GLY A N 1
ATOM 658 C CA . GLY A 1 92 ? -3.626 -8.560 8.408 1.00 94.19 92 GLY A CA 1
ATOM 659 C C . GLY A 1 92 ? -4.798 -7.621 8.716 1.00 94.19 92 GLY A C 1
ATOM 660 O O . GLY A 1 92 ? -5.472 -7.806 9.727 1.00 94.19 92 GLY A O 1
ATOM 661 N N . LEU A 1 93 ? -5.090 -6.659 7.833 1.00 95.56 93 LEU A N 1
ATOM 662 C CA . LEU A 1 93 ? -6.204 -5.717 7.998 1.00 95.56 93 LEU A CA 1
ATOM 663 C C . LEU A 1 93 ? -7.585 -6.374 7.841 1.00 95.56 93 LEU A C 1
ATOM 665 O O . LEU A 1 93 ? -8.584 -5.817 8.290 1.00 95.56 93 LEU A O 1
ATOM 669 N N . LYS A 1 94 ? -7.659 -7.569 7.245 1.00 94.75 94 LYS A N 1
ATOM 670 C CA . LYS A 1 94 ? -8.930 -8.269 7.006 1.00 94.75 94 LYS A CA 1
ATOM 671 C C . LYS A 1 94 ? -9.559 -8.858 8.272 1.00 94.75 94 LYS A C 1
ATOM 673 O O . LYS A 1 94 ? -10.757 -9.135 8.269 1.00 94.75 94 LYS A O 1
ATOM 678 N N . ASP A 1 95 ? -8.796 -9.042 9.352 1.00 92.94 95 ASP A N 1
ATOM 679 C CA . ASP A 1 95 ? -9.327 -9.492 10.647 1.00 92.94 95 ASP A CA 1
ATOM 680 C C . ASP A 1 95 ? -9.927 -8.321 11.443 1.00 92.94 95 ASP A C 1
ATOM 682 O O . ASP A 1 95 ? -9.446 -7.933 12.509 1.00 92.94 95 ASP A O 1
ATOM 686 N N . THR A 1 96 ? -10.993 -7.730 10.898 1.00 91.25 96 THR A N 1
ATOM 687 C CA . THR A 1 96 ? -11.633 -6.519 11.441 1.00 91.25 96 THR A CA 1
ATOM 688 C C . THR A 1 96 ? -12.172 -6.705 12.860 1.00 91.25 96 THR A C 1
ATOM 690 O O . THR A 1 96 ? -12.181 -5.756 13.645 1.00 91.25 96 THR A O 1
ATOM 693 N N . ALA A 1 97 ? -12.552 -7.932 13.232 1.00 88.62 97 ALA A N 1
ATOM 694 C CA . ALA A 1 97 ? -13.071 -8.252 14.560 1.00 88.62 97 ALA A CA 1
ATOM 695 C C . ALA A 1 97 ? -12.029 -8.041 15.672 1.00 88.62 97 ALA A C 1
ATOM 697 O O . ALA A 1 97 ? -12.382 -7.595 16.765 1.00 88.62 97 ALA A O 1
ATOM 698 N N . ASN A 1 98 ? -10.754 -8.327 15.392 1.00 88.94 98 ASN A N 1
ATOM 699 C CA . ASN A 1 98 ? -9.655 -8.202 16.355 1.00 88.94 98 ASN A CA 1
ATOM 700 C C . ASN A 1 98 ? -8.751 -6.988 16.089 1.00 88.94 98 ASN A C 1
ATOM 702 O O . ASN A 1 98 ? -7.732 -6.811 16.761 1.00 88.94 98 ASN A O 1
ATOM 706 N N . LEU A 1 99 ? -9.114 -6.149 15.119 1.00 91.31 99 LEU A N 1
ATOM 707 C CA . LEU A 1 99 ? -8.305 -5.025 14.676 1.00 91.31 99 LEU A CA 1
ATOM 708 C C . LEU A 1 99 ? -8.333 -3.879 15.696 1.00 91.31 99 LEU A C 1
ATOM 710 O O . LEU A 1 99 ? -9.392 -3.440 16.144 1.00 91.31 99 LEU A O 1
ATOM 714 N N . GLN A 1 100 ? -7.162 -3.354 16.049 1.00 95.00 100 GLN A N 1
ATOM 715 C CA . GLN A 1 100 ? -7.041 -2.126 16.838 1.00 95.00 100 GLN A CA 1
ATOM 716 C C . GLN A 1 100 ? -6.706 -0.970 15.905 1.00 95.00 100 GLN A C 1
ATOM 718 O O . GLN A 1 100 ? -5.818 -1.107 15.077 1.00 95.00 100 GLN A O 1
ATOM 723 N N . VAL A 1 101 ? -7.367 0.181 16.038 1.00 95.69 101 VAL A N 1
ATOM 724 C CA . VAL A 1 101 ? -7.048 1.348 15.194 1.00 95.69 101 VAL A CA 1
ATOM 725 C C . VAL A 1 101 ? -5.741 2.011 15.643 1.00 95.69 101 VAL A C 1
ATOM 727 O O . VAL A 1 101 ? -4.855 2.255 14.829 1.00 95.69 101 VAL A O 1
ATOM 730 N N . ALA A 1 102 ? -5.589 2.236 16.947 1.00 95.38 102 ALA A N 1
ATOM 731 C CA . ALA A 1 102 ? -4.396 2.807 17.566 1.00 95.38 102 ALA A CA 1
ATOM 732 C C . ALA A 1 102 ? -4.042 2.038 18.844 1.00 95.38 102 ALA A C 1
ATOM 734 O O . ALA A 1 102 ? -4.919 1.440 19.476 1.00 95.38 102 ALA A O 1
ATOM 735 N N . ALA A 1 103 ? -2.768 2.071 19.239 1.00 92.38 103 ALA A N 1
ATOM 736 C CA . ALA A 1 103 ? -2.361 1.550 20.539 1.00 92.38 103 ALA A CA 1
ATOM 737 C C . ALA A 1 103 ? -3.015 2.369 21.678 1.00 92.38 103 ALA A C 1
ATOM 739 O O . ALA A 1 103 ? -3.287 3.562 21.501 1.00 92.38 103 ALA A O 1
ATOM 740 N N . PRO A 1 104 ? -3.251 1.776 22.866 1.00 86.75 104 PRO A N 1
ATOM 741 C CA . PRO A 1 104 ? -3.864 2.489 23.983 1.00 86.75 104 PRO A CA 1
ATOM 742 C C . PRO A 1 104 ? -3.130 3.792 24.329 1.00 86.75 104 PRO A C 1
ATOM 744 O O . PRO A 1 104 ? -1.934 3.791 24.612 1.00 86.75 104 PRO A O 1
ATOM 747 N N . GLY A 1 105 ? -3.866 4.905 24.336 1.00 85.50 105 GLY A N 1
ATOM 748 C CA . GLY A 1 105 ? -3.331 6.227 24.671 1.00 85.50 105 GLY A CA 1
ATOM 749 C C . GLY A 1 105 ? -2.558 6.923 23.546 1.00 85.50 105 GLY A C 1
ATOM 750 O O . GLY A 1 105 ? -2.074 8.032 23.768 1.00 85.50 105 GLY A O 1
ATOM 751 N N . VAL A 1 106 ? -2.457 6.322 22.356 1.00 89.69 106 VAL A N 1
ATOM 752 C CA . VAL A 1 106 ? -1.859 6.975 21.187 1.00 89.69 106 VAL A CA 1
ATOM 753 C C . VAL A 1 106 ? -2.930 7.734 20.407 1.00 89.69 106 VAL A C 1
ATOM 755 O O . VAL A 1 106 ? -4.017 7.214 20.163 1.00 89.69 106 VAL A O 1
ATOM 758 N N . LYS A 1 107 ? -2.611 8.979 20.041 1.00 87.12 107 LYS A N 1
ATOM 759 C CA . LYS A 1 107 ? -3.420 9.791 19.128 1.00 87.12 107 LYS A CA 1
ATOM 760 C C . LYS A 1 107 ? -3.048 9.493 17.688 1.00 87.12 107 LYS A C 1
ATOM 762 O O . LYS A 1 107 ? -1.865 9.330 17.386 1.00 87.12 107 LYS A O 1
ATOM 767 N N . LEU A 1 108 ? -4.044 9.482 16.813 1.00 90.81 108 LEU A N 1
ATOM 768 C CA . LEU A 1 108 ? -3.800 9.334 15.387 1.00 90.81 108 LEU A CA 1
ATOM 769 C C . LEU A 1 108 ? -3.165 10.602 14.819 1.00 90.81 108 LEU A C 1
ATOM 771 O O . LEU A 1 108 ? -3.419 11.718 15.273 1.00 90.81 108 LEU A O 1
ATOM 775 N N . GLN A 1 109 ? -2.333 10.426 13.797 1.00 84.19 109 GLN A N 1
ATOM 776 C CA . GLN A 1 109 ? -1.785 11.550 13.054 1.00 84.19 109 GLN A CA 1
ATOM 777 C C . GLN A 1 109 ? -2.924 12.311 12.358 1.00 84.19 109 GLN A C 1
ATOM 779 O O . GLN A 1 109 ? -3.705 11.715 11.620 1.00 84.19 109 GLN A O 1
ATOM 784 N N . GLY A 1 110 ? -3.014 13.625 12.588 1.00 80.00 110 GLY A N 1
ATOM 785 C CA . GLY A 1 110 ? -4.046 14.472 11.986 1.00 80.00 110 GLY A CA 1
ATOM 786 C C . GLY A 1 110 ? -5.422 14.388 12.654 1.00 80.00 110 GLY A C 1
ATOM 787 O O . GLY A 1 110 ? -6.371 14.950 12.114 1.00 80.00 110 GLY A O 1
ATOM 788 N N . GLU A 1 111 ? -5.544 13.736 13.819 1.00 83.38 111 GLU A N 1
ATOM 789 C CA . GLU A 1 111 ? -6.793 13.654 14.602 1.00 83.38 111 GLU A CA 1
ATOM 790 C C . GLU A 1 111 ? -7.312 15.038 15.043 1.00 83.38 111 GLU A C 1
ATOM 792 O O . GLU A 1 111 ? -8.499 15.222 15.284 1.00 83.38 111 GLU A O 1
ATOM 797 N N . GLU A 1 112 ? -6.436 16.039 15.136 1.00 81.00 112 GLU A N 1
ATOM 798 C CA . GLU A 1 112 ? -6.792 17.434 15.420 1.00 81.00 112 GLU A CA 1
ATOM 799 C C . GLU A 1 112 ? -7.369 18.216 14.224 1.00 81.00 112 GLU A C 1
ATOM 801 O O . GLU A 1 112 ? -7.793 19.363 14.390 1.00 81.00 112 GLU A O 1
ATOM 806 N N . GLY A 1 113 ? -7.358 17.634 13.022 1.00 77.56 113 GLY A N 1
ATOM 807 C CA . GLY A 1 113 ? -7.852 18.275 11.807 1.00 77.56 113 GLY A CA 1
ATOM 808 C C . GLY A 1 113 ? -9.385 18.389 11.765 1.00 77.56 113 GLY A C 1
ATOM 809 O O . GLY A 1 113 ? -10.086 17.551 12.334 1.00 77.56 113 GLY A O 1
ATOM 810 N N . PRO A 1 114 ? -9.948 19.398 11.072 1.00 77.50 114 PRO A N 1
ATOM 811 C CA . PRO A 1 114 ? -11.387 19.459 10.820 1.00 77.50 114 PRO 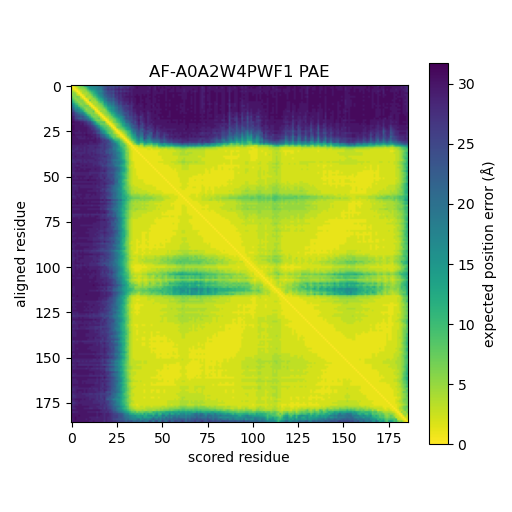A CA 1
ATOM 812 C C . PRO A 1 114 ? -11.891 18.181 10.131 1.00 77.50 114 PRO A C 1
ATOM 814 O O . PRO A 1 114 ? -11.309 17.748 9.138 1.00 77.50 114 PRO A O 1
ATOM 817 N N . GLY A 1 115 ? -12.958 17.586 10.668 1.00 79.12 115 GLY A N 1
ATOM 818 C CA . GLY A 1 115 ? -13.562 16.355 10.141 1.00 79.12 115 GLY A CA 1
ATOM 819 C C . GLY A 1 115 ? -12.763 15.070 10.382 1.00 79.12 115 GLY A C 1
ATOM 820 O O . GLY A 1 115 ? -13.148 14.015 9.880 1.00 79.12 115 GLY A O 1
ATOM 821 N N . ALA A 1 116 ? -11.667 15.124 11.148 1.00 81.44 116 ALA A N 1
ATOM 822 C CA . ALA A 1 116 ? -10.918 13.934 11.531 1.00 81.44 116 ALA A CA 1
ATOM 823 C C . ALA A 1 116 ? -11.660 13.129 12.608 1.00 81.44 116 ALA A C 1
ATOM 825 O O . ALA A 1 116 ? -12.175 13.675 13.588 1.00 81.44 116 ALA A O 1
ATOM 826 N N . LEU A 1 117 ? -11.693 11.808 12.437 1.00 90.56 117 LEU A N 1
ATOM 827 C CA . LEU A 1 117 ? -12.259 10.892 13.421 1.00 90.56 117 LEU A CA 1
ATOM 828 C C . LEU A 1 117 ? -11.207 10.443 14.446 1.00 90.56 117 LEU A C 1
ATOM 830 O O . LEU A 1 117 ? -10.054 10.175 14.112 1.00 90.56 117 LEU A O 1
ATOM 834 N N . SER A 1 118 ? -11.627 10.278 15.703 1.00 91.75 118 SER A N 1
ATOM 835 C CA . SER A 1 118 ? -10.817 9.599 16.724 1.00 91.75 118 SER A CA 1
ATOM 836 C C . SER A 1 118 ? -10.697 8.097 16.446 1.00 91.75 118 SER A C 1
ATOM 838 O O . SER A 1 118 ? -11.561 7.497 15.800 1.00 91.75 118 SER A O 1
ATOM 840 N N . ALA A 1 119 ? -9.689 7.441 17.030 1.00 93.69 119 ALA A N 1
ATOM 841 C CA . ALA A 1 119 ? -9.500 5.991 16.898 1.00 93.69 119 ALA A CA 1
ATOM 842 C C . ALA A 1 119 ? -10.750 5.170 17.284 1.00 93.69 119 ALA A C 1
ATOM 844 O O . ALA A 1 119 ? -11.060 4.163 16.647 1.00 93.69 119 ALA A O 1
ATOM 845 N N . THR A 1 120 ? -11.501 5.617 18.296 1.00 92.94 120 THR A N 1
ATOM 846 C CA . THR A 1 120 ? -12.757 4.975 18.717 1.00 92.94 120 THR A CA 1
ATOM 847 C C . THR A 1 120 ? -13.857 5.122 17.666 1.00 92.94 120 THR A C 1
ATOM 849 O O . THR A 1 120 ? -14.588 4.167 17.413 1.00 92.94 120 THR A O 1
ATOM 852 N N . GLN A 1 121 ? -13.981 6.297 17.040 1.00 94.19 121 GLN A N 1
ATOM 853 C CA . GLN A 1 121 ? -14.973 6.536 15.986 1.00 94.19 121 GLN A CA 1
ATOM 854 C C . GLN A 1 121 ? -14.649 5.732 14.725 1.00 94.19 121 GLN A C 1
ATOM 856 O O . GLN A 1 121 ? -15.542 5.101 14.166 1.00 94.19 121 GLN A O 1
ATOM 861 N N . ILE A 1 122 ? -13.374 5.679 14.334 1.00 95.50 122 ILE A N 1
ATOM 862 C CA . ILE A 1 122 ? -12.909 4.864 13.204 1.00 95.50 122 ILE A CA 1
ATOM 863 C C . ILE A 1 122 ? -13.197 3.385 13.464 1.00 95.50 122 ILE A C 1
ATOM 865 O O . ILE A 1 122 ? -13.753 2.708 12.604 1.00 95.50 122 ILE A O 1
ATOM 869 N N . LYS A 1 123 ? -12.897 2.876 14.670 1.00 95.38 123 LYS A N 1
ATOM 870 C CA . LYS A 1 123 ? -13.194 1.478 15.020 1.00 95.38 123 LYS A CA 1
ATOM 871 C C . LYS A 1 123 ? -14.688 1.181 14.920 1.00 95.38 123 LYS A C 1
ATOM 873 O O . LYS A 1 123 ? -15.057 0.161 14.352 1.00 95.38 123 LYS A O 1
ATOM 878 N N . ALA A 1 124 ? -15.537 2.077 15.422 1.00 95.38 124 ALA A N 1
ATOM 879 C CA . ALA A 1 124 ? -16.986 1.923 15.322 1.00 95.38 124 ALA A CA 1
ATOM 880 C C . ALA A 1 124 ? -17.477 1.917 13.862 1.00 95.38 124 ALA A C 1
ATOM 882 O O . ALA A 1 124 ? -18.393 1.167 13.533 1.00 95.38 124 ALA A O 1
ATOM 883 N N . LEU A 1 125 ? -16.859 2.712 12.984 1.00 95.75 125 LEU A N 1
ATOM 884 C CA . LEU A 1 125 ? -17.183 2.739 11.558 1.00 95.75 125 LEU A CA 1
ATOM 885 C C . LEU A 1 125 ? -16.737 1.457 10.838 1.00 95.75 125 LEU A C 1
ATOM 887 O O . LEU A 1 125 ? -17.518 0.882 10.083 1.00 95.75 125 LEU A O 1
ATOM 891 N N . ILE A 1 126 ? -15.529 0.961 11.123 1.00 96.94 126 ILE A N 1
ATOM 892 C CA . ILE A 1 126 ? -15.046 -0.338 10.622 1.00 96.94 126 ILE A CA 1
ATOM 893 C C . ILE A 1 126 ? -15.964 -1.472 11.098 1.00 96.94 126 ILE A C 1
ATOM 895 O O . ILE A 1 126 ? -16.314 -2.345 10.310 1.00 96.94 126 ILE A O 1
ATOM 899 N N . ASP A 1 127 ? -16.409 -1.441 12.357 1.00 96.56 127 ASP A N 1
ATOM 900 C CA . ASP A 1 127 ? -17.331 -2.441 12.913 1.00 96.56 127 ASP A CA 1
ATOM 901 C C . ASP A 1 127 ? -18.722 -2.393 12.273 1.00 96.56 127 ASP A C 1
ATOM 903 O O . ASP A 1 127 ? -19.395 -3.421 12.175 1.00 96.56 127 ASP A O 1
ATOM 907 N N . ALA A 1 128 ? -19.156 -1.214 11.822 1.00 97.00 128 ALA A N 1
ATOM 908 C CA . ALA A 1 128 ? -20.400 -1.047 11.082 1.00 97.00 128 ALA A CA 1
ATOM 909 C C . ALA A 1 128 ? -20.280 -1.505 9.618 1.00 97.00 128 ALA A C 1
ATOM 911 O O . ALA A 1 128 ? -21.260 -1.994 9.056 1.00 97.00 128 ALA A O 1
ATOM 912 N N . LEU A 1 129 ? -19.092 -1.379 9.015 1.00 97.00 129 LEU A N 1
ATOM 913 C CA . LEU A 1 129 ? -18.825 -1.662 7.600 1.00 97.00 129 LEU A CA 1
ATOM 914 C C . LEU A 1 129 ? -17.663 -2.664 7.394 1.00 97.00 129 LEU A C 1
ATOM 916 O O . LEU A 1 129 ? -16.760 -2.409 6.590 1.00 97.00 129 LEU A O 1
ATOM 920 N N . PRO A 1 130 ? -17.654 -3.834 8.064 1.00 96.75 130 PRO A N 1
ATOM 921 C CA . PRO A 1 130 ? -16.476 -4.704 8.095 1.00 96.75 130 PRO A CA 1
ATOM 922 C C . PRO A 1 130 ? -16.150 -5.314 6.728 1.00 96.75 130 PRO A C 1
ATOM 924 O O . PRO A 1 130 ? -14.984 -5.542 6.420 1.00 96.75 130 PRO A O 1
ATOM 927 N N . GLN A 1 131 ? -17.170 -5.566 5.901 1.00 97.38 131 GLN A N 1
ATOM 928 C CA . GLN A 1 131 ? -16.993 -6.091 4.543 1.00 97.38 131 GLN A CA 1
ATOM 929 C C . GLN A 1 131 ? -16.404 -5.040 3.602 1.00 97.38 131 GLN A C 1
ATOM 931 O O . GLN A 1 131 ? -15.578 -5.367 2.759 1.00 97.38 131 GLN A O 1
ATOM 936 N N . GLU A 1 132 ? -16.797 -3.777 3.761 1.00 97.19 132 GLU A N 1
ATOM 937 C CA . GLU A 1 132 ? -16.294 -2.685 2.926 1.00 97.19 132 GLU A CA 1
ATOM 938 C C . GLU A 1 132 ? -14.838 -2.369 3.278 1.00 97.19 132 GLU A C 1
ATOM 940 O O . GLU A 1 132 ? -14.017 -2.200 2.384 1.00 97.19 132 GLU A O 1
ATOM 945 N N . PHE A 1 133 ? -14.483 -2.402 4.567 1.00 97.81 133 PHE A N 1
ATOM 946 C CA . PHE A 1 133 ? -13.089 -2.271 4.992 1.00 97.81 133 PHE A CA 1
ATOM 947 C C . PHE A 1 133 ? -12.221 -3.431 4.480 1.00 97.81 133 PHE A C 1
ATOM 949 O O . PHE A 1 133 ? -11.128 -3.217 3.956 1.00 97.81 133 PHE A O 1
ATOM 956 N N . ALA A 1 134 ? -12.715 -4.671 4.585 1.00 97.12 134 ALA A N 1
ATOM 957 C CA . ALA A 1 134 ? -12.010 -5.838 4.060 1.00 97.12 134 ALA A CA 1
ATOM 958 C C . ALA A 1 134 ? -11.842 -5.785 2.530 1.00 97.12 134 ALA A C 1
ATOM 960 O O . ALA A 1 134 ? -10.813 -6.228 2.027 1.00 97.12 134 ALA A O 1
ATOM 961 N N . ALA A 1 135 ? -12.806 -5.212 1.802 1.00 97.56 135 ALA A N 1
ATOM 962 C CA . ALA A 1 135 ? -12.709 -5.019 0.358 1.00 97.56 135 ALA A CA 1
ATOM 963 C C . ALA A 1 135 ? -11.615 -4.006 -0.028 1.00 97.56 135 ALA A C 1
ATOM 965 O O . ALA A 1 135 ? -10.888 -4.238 -0.991 1.00 97.56 135 ALA A O 1
ATOM 966 N N . GLU A 1 136 ? -11.430 -2.924 0.736 1.00 97.69 136 GLU A N 1
ATOM 967 C CA . GLU A 1 136 ? -10.300 -2.006 0.508 1.00 97.69 136 GLU A CA 1
ATOM 968 C C . GLU A 1 136 ? -8.951 -2.686 0.787 1.00 97.69 136 GLU A C 1
ATOM 970 O O . GLU A 1 136 ? -7.987 -2.505 0.040 1.00 97.69 136 GLU A O 1
ATOM 975 N N . ALA A 1 137 ? -8.882 -3.541 1.814 1.00 97.81 137 ALA A N 1
ATOM 976 C CA . ALA A 1 137 ? -7.700 -4.366 2.051 1.00 97.81 137 ALA A CA 1
ATOM 977 C C . ALA A 1 137 ? -7.435 -5.345 0.889 1.00 97.81 137 ALA A C 1
ATOM 979 O O . ALA A 1 137 ? -6.281 -5.538 0.508 1.00 97.81 137 ALA A O 1
ATOM 980 N N . ASP A 1 138 ? -8.477 -5.920 0.283 1.00 98.50 138 ASP A N 1
ATOM 981 C CA . ASP A 1 138 ? -8.341 -6.770 -0.906 1.00 98.50 138 ASP A CA 1
ATOM 982 C C . ASP A 1 138 ? -7.810 -5.995 -2.121 1.00 98.50 138 ASP A C 1
ATOM 984 O O . ASP A 1 138 ? -6.931 -6.494 -2.821 1.00 98.50 138 ASP A O 1
ATOM 988 N N . ARG A 1 139 ? -8.213 -4.737 -2.319 1.00 98.44 139 ARG A N 1
ATOM 989 C CA . ARG A 1 139 ? -7.638 -3.891 -3.380 1.00 98.44 139 ARG A CA 1
ATOM 990 C C . ARG A 1 139 ? -6.146 -3.612 -3.176 1.00 98.44 139 ARG A C 1
ATOM 992 O O . ARG A 1 139 ? -5.387 -3.594 -4.141 1.00 98.44 139 ARG A O 1
ATOM 999 N N . LEU A 1 140 ? -5.688 -3.446 -1.932 1.00 98.44 140 LEU A N 1
ATOM 1000 C CA . LEU A 1 140 ? -4.251 -3.326 -1.631 1.00 98.44 140 LEU A CA 1
ATOM 1001 C C . LEU A 1 140 ? -3.490 -4.625 -1.948 1.00 98.44 140 LEU A C 1
ATOM 1003 O O . LEU A 1 140 ? -2.370 -4.586 -2.460 1.00 98.44 140 LEU A O 1
ATOM 1007 N N . ILE A 1 141 ? -4.103 -5.778 -1.668 1.00 98.69 141 ILE A N 1
ATOM 1008 C CA . ILE A 1 141 ? -3.578 -7.108 -2.011 1.00 98.69 141 ILE A CA 1
ATOM 1009 C C . ILE A 1 141 ? -3.466 -7.269 -3.535 1.00 98.69 141 ILE A C 1
ATOM 1011 O O . ILE A 1 141 ? -2.451 -7.782 -4.011 1.00 98.69 141 ILE A O 1
ATOM 1015 N N . GLU A 1 142 ? -4.459 -6.800 -4.294 1.00 98.75 142 GLU A N 1
ATOM 1016 C CA . GLU A 1 142 ? -4.463 -6.812 -5.763 1.00 98.75 142 GLU A CA 1
ATOM 1017 C C . GLU A 1 142 ? -3.365 -5.924 -6.357 1.00 98.75 142 GLU A C 1
ATOM 1019 O O . GLU A 1 142 ? -2.659 -6.361 -7.265 1.00 98.75 142 GLU A O 1
ATOM 1024 N N . VAL A 1 143 ? -3.160 -4.713 -5.821 1.00 98.81 143 VAL A N 1
ATOM 1025 C CA . VAL A 1 143 ? -2.041 -3.846 -6.232 1.00 98.81 143 VAL A CA 1
ATOM 1026 C C . VAL A 1 143 ? -0.708 -4.547 -5.990 1.00 98.81 143 VAL A C 1
ATOM 1028 O O . VAL A 1 143 ? 0.134 -4.591 -6.885 1.00 98.81 143 VAL A O 1
ATOM 1031 N N . ALA A 1 144 ? -0.521 -5.146 -4.812 1.00 98.81 144 ALA A N 1
ATOM 1032 C CA . ALA A 1 144 ? 0.701 -5.876 -4.497 1.00 98.81 144 ALA A CA 1
ATOM 1033 C C . ALA A 1 144 ? 0.935 -7.071 -5.445 1.00 98.81 144 ALA A C 1
ATOM 1035 O O . ALA A 1 144 ? 2.049 -7.258 -5.934 1.00 98.81 144 ALA A O 1
ATOM 1036 N N . ASP A 1 145 ? -0.103 -7.851 -5.761 1.00 98.88 145 ASP A N 1
ATOM 1037 C CA . ASP A 1 145 ? -0.005 -8.924 -6.762 1.00 98.88 145 ASP A CA 1
ATOM 1038 C C . ASP A 1 145 ? 0.332 -8.387 -8.154 1.00 98.88 145 ASP A C 1
ATOM 1040 O O . ASP A 1 145 ? 1.165 -8.965 -8.857 1.00 98.88 145 ASP A O 1
ATOM 1044 N N . GLY A 1 146 ? -0.268 -7.259 -8.534 1.00 98.81 146 GLY A N 1
ATOM 1045 C CA . GLY A 1 146 ? 0.044 -6.557 -9.770 1.00 98.81 146 GLY A CA 1
ATOM 1046 C C . GLY A 1 146 ? 1.517 -6.162 -9.845 1.00 98.81 146 GLY A C 1
ATOM 1047 O O . GLY A 1 146 ? 2.157 -6.397 -10.868 1.00 98.81 146 GLY A O 1
ATOM 1048 N N . VAL A 1 147 ? 2.080 -5.622 -8.758 1.00 98.88 147 VAL A N 1
ATOM 1049 C CA . VAL A 1 147 ? 3.496 -5.227 -8.710 1.00 98.88 147 VAL A CA 1
ATOM 1050 C C . VAL A 1 147 ? 4.394 -6.457 -8.846 1.00 98.88 147 VAL A C 1
ATOM 1052 O O . VAL A 1 147 ? 5.341 -6.429 -9.627 1.00 98.88 147 VAL A O 1
ATOM 1055 N N . LEU A 1 148 ? 4.084 -7.571 -8.170 1.00 98.88 148 LEU A N 1
ATOM 1056 C CA . LEU A 1 148 ? 4.840 -8.822 -8.335 1.00 98.88 148 LEU A CA 1
ATOM 1057 C C . LEU A 1 148 ? 4.804 -9.333 -9.782 1.00 98.88 148 LEU A C 1
ATOM 1059 O O . LEU A 1 148 ? 5.835 -9.756 -10.311 1.00 98.88 148 LEU A O 1
ATOM 1063 N N . ALA A 1 149 ? 3.640 -9.272 -10.432 1.00 98.88 149 ALA A N 1
ATOM 1064 C CA . ALA A 1 149 ? 3.493 -9.660 -11.830 1.00 98.88 149 ALA A CA 1
ATOM 1065 C C . ALA A 1 149 ? 4.291 -8.736 -12.768 1.00 98.88 149 ALA A C 1
ATOM 1067 O O . ALA A 1 149 ? 4.995 -9.226 -13.654 1.00 98.88 149 ALA A O 1
ATOM 1068 N N . ALA A 1 150 ? 4.251 -7.420 -12.538 1.00 98.75 150 ALA A N 1
ATOM 1069 C CA . ALA A 1 150 ? 5.021 -6.439 -13.300 1.00 98.75 150 ALA A CA 1
ATOM 1070 C C . ALA A 1 150 ? 6.533 -6.669 -13.155 1.00 98.75 150 ALA A C 1
ATOM 1072 O O . ALA A 1 150 ? 7.258 -6.670 -14.150 1.00 98.75 150 ALA A O 1
ATOM 1073 N N . VAL A 1 151 ? 7.014 -6.967 -11.942 1.00 98.69 151 VAL A N 1
ATOM 1074 C CA . VAL A 1 151 ? 8.422 -7.324 -11.700 1.00 98.69 151 VAL A CA 1
ATOM 1075 C C . VAL A 1 151 ? 8.819 -8.582 -12.473 1.00 98.69 151 VAL A C 1
ATOM 1077 O O . VAL A 1 151 ? 9.878 -8.611 -13.103 1.00 98.69 151 VAL A O 1
ATOM 1080 N N . GLN A 1 152 ? 7.977 -9.620 -12.460 1.00 98.56 152 GLN A N 1
ATOM 1081 C CA . GLN A 1 152 ? 8.244 -10.861 -13.192 1.00 98.56 152 GLN A CA 1
ATOM 1082 C C . GLN A 1 152 ? 8.326 -10.628 -14.708 1.00 98.56 152 GLN A C 1
ATOM 1084 O O . GLN A 1 152 ? 9.164 -11.236 -15.376 1.00 98.56 152 GLN A O 1
ATOM 1089 N N . ALA A 1 153 ? 7.471 -9.755 -15.239 1.00 98.69 153 ALA A N 1
ATOM 1090 C CA . ALA A 1 153 ? 7.413 -9.420 -16.657 1.00 98.69 153 ALA A CA 1
ATOM 1091 C C . ALA A 1 153 ? 8.413 -8.329 -17.085 1.00 98.69 153 ALA A C 1
ATOM 1093 O O . ALA A 1 153 ? 8.588 -8.124 -18.284 1.00 98.69 153 ALA A O 1
ATOM 1094 N N . ARG A 1 154 ? 9.077 -7.654 -16.133 1.00 98.44 154 ARG A N 1
ATOM 1095 C CA . ARG A 1 154 ? 9.855 -6.418 -16.360 1.00 98.44 154 ARG A CA 1
ATOM 1096 C C . ARG A 1 154 ? 9.028 -5.337 -17.059 1.00 98.44 154 ARG A C 1
ATOM 1098 O O . ARG A 1 154 ? 9.499 -4.655 -17.965 1.00 98.44 154 ARG A O 1
ATOM 1105 N N . ASP A 1 155 ? 7.787 -5.199 -16.612 1.00 98.75 155 ASP A N 1
ATOM 1106 C CA . ASP A 1 155 ? 6.786 -4.315 -17.195 1.00 98.75 155 ASP A CA 1
ATOM 1107 C C . ASP A 1 155 ? 6.767 -2.964 -16.466 1.00 98.75 155 ASP A C 1
ATOM 1109 O O . ASP A 1 155 ? 6.138 -2.798 -15.418 1.00 98.75 155 ASP A O 1
ATOM 1113 N N . ALA A 1 156 ? 7.524 -2.007 -17.002 1.00 98.50 156 ALA A N 1
ATOM 1114 C CA . ALA A 1 156 ? 7.623 -0.662 -16.442 1.00 98.50 156 ALA A CA 1
ATOM 1115 C C . ALA A 1 156 ? 6.349 0.173 -16.658 1.00 98.50 156 ALA A C 1
ATOM 1117 O O . ALA A 1 156 ? 6.038 1.013 -15.818 1.00 98.50 156 ALA A O 1
ATOM 1118 N N . GLU A 1 157 ? 5.591 -0.082 -17.731 1.00 98.56 157 GLU A N 1
ATOM 1119 C CA . GLU A 1 157 ? 4.301 0.580 -17.975 1.00 98.56 157 GLU A CA 1
ATOM 1120 C C . GLU A 1 157 ? 3.290 0.156 -16.915 1.00 98.56 157 GLU A C 1
ATOM 1122 O O . GLU A 1 157 ? 2.643 0.994 -16.284 1.00 98.56 157 GLU A O 1
ATOM 1127 N N . LYS A 1 158 ? 3.215 -1.151 -16.642 1.00 98.69 158 LYS A N 1
ATOM 1128 C CA . LYS A 1 158 ? 2.330 -1.660 -15.599 1.00 98.69 158 LYS A CA 1
ATOM 1129 C C . LYS A 1 158 ? 2.732 -1.171 -14.210 1.00 98.69 158 LYS A C 1
ATOM 1131 O O . LYS A 1 158 ? 1.861 -0.938 -13.375 1.00 98.69 158 LYS A O 1
ATOM 1136 N N . LEU A 1 159 ? 4.030 -1.015 -13.948 1.00 98.44 159 LEU A N 1
ATOM 1137 C CA . LEU A 1 159 ? 4.516 -0.472 -12.681 1.00 98.44 159 LEU A CA 1
ATOM 1138 C C . LEU A 1 159 ? 4.066 0.981 -12.464 1.00 98.44 159 LEU A C 1
ATOM 1140 O O . LEU A 1 159 ? 3.606 1.308 -11.370 1.00 98.44 159 LEU A O 1
ATOM 1144 N N . ASP A 1 160 ? 4.184 1.829 -13.487 1.00 98.44 160 ASP A N 1
ATOM 1145 C CA . ASP A 1 160 ? 3.719 3.219 -13.439 1.00 98.44 160 ASP A CA 1
ATOM 1146 C C . ASP A 1 160 ? 2.208 3.288 -13.168 1.00 98.44 160 ASP A C 1
ATOM 1148 O O . ASP A 1 160 ? 1.786 3.924 -12.198 1.00 98.44 160 ASP A O 1
ATOM 1152 N N . GLU A 1 161 ? 1.413 2.519 -13.921 1.00 98.56 161 GLU A N 1
ATOM 1153 C CA . GLU A 1 161 ? -0.040 2.405 -13.733 1.00 98.56 161 GLU A CA 1
ATOM 1154 C C . GLU A 1 161 ? -0.393 2.013 -12.288 1.00 98.56 161 GLU A C 1
ATOM 1156 O O . GLU A 1 161 ? -1.184 2.683 -11.623 1.00 98.56 161 GLU A O 1
ATOM 1161 N N . LEU A 1 162 ? 0.222 0.944 -11.771 1.00 98.75 162 LEU A N 1
ATOM 1162 C CA . LEU A 1 162 ? -0.043 0.439 -10.421 1.00 98.75 162 LEU A CA 1
ATOM 1163 C C . LEU A 1 162 ? 0.357 1.431 -9.327 1.00 98.75 162 LEU A C 1
ATOM 1165 O O . LEU A 1 162 ? -0.264 1.446 -8.263 1.00 98.75 162 LEU A O 1
ATOM 1169 N N . SER A 1 163 ? 1.363 2.270 -9.578 1.00 97.62 163 SER A N 1
ATOM 1170 C CA . SER A 1 163 ? 1.759 3.328 -8.649 1.00 97.62 163 SER A CA 1
ATOM 1171 C C . SER A 1 163 ? 0.665 4.397 -8.497 1.00 97.62 163 SER A C 1
ATOM 1173 O O . SER A 1 163 ? 0.416 4.870 -7.383 1.00 97.62 163 SER A O 1
ATOM 1175 N N . GLY A 1 164 ? -0.054 4.696 -9.587 1.00 96.81 164 GLY A N 1
ATOM 1176 C CA . GLY A 1 164 ? -1.245 5.547 -9.590 1.00 96.81 164 GLY A CA 1
ATOM 1177 C C . GLY A 1 164 ? -2.453 4.870 -8.941 1.00 96.81 164 GLY A C 1
ATOM 1178 O O . GLY A 1 164 ? -3.088 5.457 -8.064 1.00 96.81 164 GLY A O 1
ATOM 1179 N N . VAL A 1 165 ? -2.718 3.603 -9.281 1.00 98.25 165 VAL A N 1
ATOM 1180 C CA . VAL A 1 165 ? -3.803 2.816 -8.662 1.00 98.25 165 VAL A CA 1
ATOM 1181 C C . VAL A 1 165 ? -3.626 2.732 -7.145 1.00 98.25 165 VAL A C 1
ATOM 1183 O O . VAL A 1 165 ? -4.602 2.851 -6.406 1.00 98.25 165 VAL A O 1
ATOM 1186 N N . LEU A 1 166 ? -2.393 2.584 -6.646 1.00 98.31 166 LEU A N 1
ATOM 1187 C CA . LEU A 1 166 ? -2.138 2.589 -5.206 1.00 98.31 166 LEU A CA 1
ATOM 1188 C C . LEU A 1 166 ? -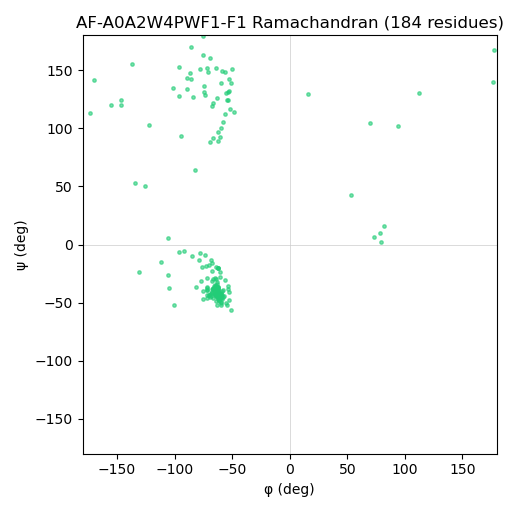2.642 3.875 -4.540 1.00 98.31 166 LEU A C 1
ATOM 1190 O O . LEU A 1 166 ? -3.274 3.799 -3.485 1.00 98.31 166 LEU A O 1
ATOM 1194 N N . ASN A 1 167 ? -2.389 5.038 -5.147 1.00 95.69 167 ASN A N 1
ATOM 1195 C CA . ASN A 1 167 ? -2.878 6.313 -4.629 1.00 95.69 167 ASN A CA 1
ATOM 1196 C C . ASN A 1 167 ? -4.411 6.325 -4.544 1.00 95.69 167 ASN A C 1
ATOM 1198 O O . ASN A 1 167 ? -4.958 6.679 -3.504 1.00 95.69 167 ASN A O 1
ATOM 1202 N N . GLU A 1 168 ? -5.105 5.859 -5.583 1.00 95.88 168 GLU A N 1
ATOM 1203 C CA . GLU A 1 168 ? -6.572 5.770 -5.589 1.00 95.88 168 GLU A CA 1
ATOM 1204 C C . GLU A 1 168 ? -7.115 4.846 -4.491 1.00 95.88 168 GLU A C 1
ATOM 1206 O O . GLU A 1 168 ? -8.094 5.186 -3.825 1.00 95.88 168 GLU A O 1
ATOM 1211 N N . VAL A 1 169 ? -6.483 3.688 -4.267 1.00 97.38 169 VAL A N 1
ATOM 1212 C CA . VAL A 1 169 ? -6.871 2.756 -3.192 1.00 97.38 169 VAL A CA 1
ATOM 1213 C C . VAL A 1 169 ? -6.653 3.392 -1.815 1.00 97.38 169 VAL A C 1
ATOM 1215 O O . VAL A 1 169 ? -7.521 3.298 -0.945 1.00 97.38 169 VAL A O 1
ATOM 1218 N N . CYS A 1 170 ? -5.525 4.085 -1.621 1.00 96.81 170 CYS A N 1
ATOM 1219 C CA . CYS A 1 170 ? -5.234 4.797 -0.376 1.00 96.81 170 CYS A CA 1
ATOM 1220 C C . CYS A 1 170 ? -6.267 5.898 -0.117 1.00 96.81 170 CYS A C 1
ATOM 1222 O O . CYS A 1 170 ? -6.804 5.986 0.987 1.00 96.81 170 CYS A O 1
ATOM 1224 N N . THR A 1 171 ? -6.582 6.702 -1.136 1.00 94.81 171 THR A N 1
ATOM 1225 C CA . THR A 1 171 ? -7.604 7.748 -1.053 1.00 94.81 171 THR A CA 1
ATOM 1226 C C . THR A 1 171 ? -8.964 7.153 -0.716 1.00 94.81 171 THR A C 1
ATOM 1228 O O . THR A 1 171 ? -9.543 7.574 0.275 1.00 94.81 171 THR A O 1
ATOM 1231 N N . SER A 1 172 ? -9.429 6.141 -1.456 1.00 94.62 172 SER A N 1
ATOM 1232 C CA . SER A 1 172 ? -10.733 5.483 -1.249 1.00 94.62 172 SER A CA 1
ATOM 1233 C C . SER A 1 172 ? -10.925 5.004 0.191 1.00 94.62 172 SER A C 1
ATOM 1235 O O . SER A 1 172 ? -11.942 5.277 0.827 1.00 94.62 172 SER A O 1
ATOM 1237 N N . CYS A 1 173 ? -9.917 4.326 0.744 1.00 95.62 173 CYS A N 1
ATOM 1238 C CA . CYS A 1 173 ? -9.980 3.833 2.115 1.00 95.62 173 CYS A CA 1
ATOM 1239 C C . CYS A 1 173 ? -9.947 4.982 3.138 1.00 95.62 173 CY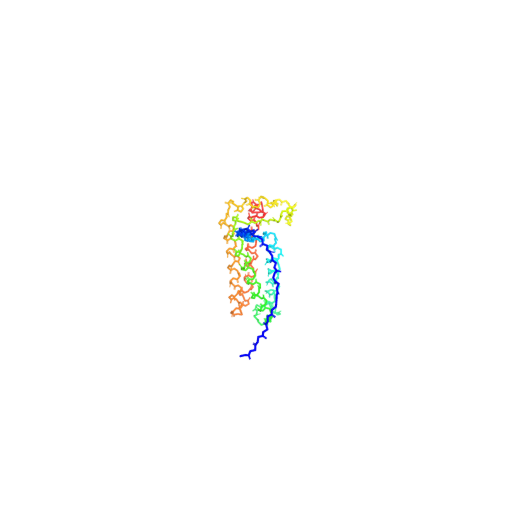S A C 1
ATOM 1241 O O . CYS A 1 173 ? -10.736 5.003 4.086 1.00 95.62 173 CYS A O 1
ATOM 1243 N N . HIS A 1 174 ? -9.052 5.960 2.961 1.00 94.38 174 HIS A N 1
ATOM 1244 C CA . HIS A 1 174 ? -8.878 7.045 3.927 1.00 94.38 174 HIS A CA 1
ATOM 1245 C C . HIS A 1 174 ? -10.036 8.040 3.931 1.00 94.38 174 HIS A C 1
ATOM 1247 O O . HIS A 1 174 ? -10.443 8.470 5.011 1.00 94.38 174 HIS A O 1
ATOM 1253 N N . THR A 1 175 ? -10.592 8.393 2.773 1.00 92.06 175 THR A N 1
ATOM 1254 C CA . THR A 1 175 ? -11.780 9.252 2.718 1.00 92.06 175 THR A CA 1
ATOM 1255 C C . THR A 1 175 ? -12.937 8.558 3.412 1.00 92.06 175 THR A C 1
ATOM 1257 O O . THR A 1 175 ? -13.539 9.144 4.297 1.00 92.06 175 THR A O 1
ATOM 1260 N N . LYS A 1 176 ? -13.162 7.273 3.147 1.00 93.00 176 LYS A N 1
ATOM 1261 C CA . LYS A 1 176 ? -14.278 6.538 3.738 1.00 93.00 176 LYS A CA 1
ATOM 1262 C C . LYS A 1 176 ? -14.163 6.306 5.244 1.00 93.00 176 LYS A C 1
ATOM 1264 O O . LYS A 1 176 ? -15.149 6.439 5.965 1.00 93.00 176 LYS A O 1
ATOM 1269 N N . PHE A 1 177 ? -12.984 5.914 5.731 1.00 93.50 177 PHE A N 1
ATOM 1270 C CA . PHE A 1 177 ? -12.826 5.442 7.113 1.00 93.50 177 PHE A CA 1
ATOM 1271 C C . PHE A 1 177 ? -12.141 6.434 8.053 1.00 93.50 177 PHE A C 1
ATOM 1273 O O . PHE A 1 177 ? -12.384 6.365 9.256 1.00 93.50 177 PHE A O 1
ATOM 1280 N N . TRP A 1 178 ? -11.306 7.341 7.542 1.00 91.50 178 TRP A N 1
ATOM 1281 C CA . TRP A 1 178 ? -10.546 8.307 8.350 1.00 91.50 178 TRP A CA 1
ATOM 1282 C C . TRP A 1 178 ? -11.118 9.726 8.274 1.00 91.50 178 TRP A C 1
ATOM 1284 O O . TRP A 1 178 ? -11.151 10.422 9.292 1.00 91.50 178 TRP A O 1
ATOM 1294 N N . TYR A 1 179 ? -11.593 10.134 7.093 1.00 88.56 179 TYR A N 1
ATOM 1295 C CA . TYR A 1 179 ? -12.085 11.487 6.814 1.00 88.56 179 TYR A CA 1
ATOM 1296 C C . TYR A 1 179 ? -13.423 11.503 6.041 1.00 88.56 179 TYR A C 1
ATOM 1298 O O . TYR A 1 179 ? -13.517 12.183 5.017 1.00 88.56 179 TYR A O 1
ATOM 1306 N N . PRO A 1 180 ? -14.482 10.807 6.506 1.00 82.62 180 PRO A N 1
ATOM 1307 C CA . PRO A 1 180 ? -15.737 10.647 5.750 1.00 82.62 180 PRO A CA 1
ATOM 1308 C C . PRO A 1 180 ? -16.475 11.956 5.465 1.00 82.62 180 PRO A C 1
ATOM 1310 O O . PRO A 1 180 ? -17.280 12.036 4.542 1.00 82.62 180 PRO A O 1
ATOM 1313 N N . GLU A 1 181 ? -16.193 13.015 6.222 1.00 78.38 181 GLU A N 1
ATOM 1314 C CA . GLU A 1 181 ? -16.742 14.340 5.929 1.00 78.38 181 GLU A CA 1
ATOM 1315 C C . GLU A 1 181 ? -16.185 14.947 4.630 1.00 78.38 181 GLU A C 1
ATOM 1317 O O . GLU A 1 181 ? -16.852 15.788 4.034 1.00 78.38 181 GLU A O 1
ATOM 1322 N N . GLN A 1 182 ? -15.002 14.519 4.164 1.00 71.50 182 GLN A N 1
ATOM 1323 C CA . GLN A 1 182 ? -14.452 14.946 2.871 1.00 71.50 182 GLN A CA 1
ATOM 1324 C C . GLN A 1 182 ? -15.220 14.321 1.701 1.00 71.50 182 GLN A C 1
ATOM 1326 O O . GLN A 1 182 ? -15.480 15.013 0.727 1.00 71.50 182 GLN A O 1
ATOM 1331 N N . GLU A 1 183 ? -15.655 13.063 1.828 1.00 61.84 183 GLU A N 1
ATOM 1332 C CA . GLU A 1 183 ? -16.515 12.401 0.834 1.00 61.84 183 GLU A CA 1
ATOM 1333 C C . GLU A 1 183 ? -17.892 13.080 0.740 1.00 61.84 183 GLU A C 1
ATOM 1335 O O . GLU A 1 183 ? -18.446 13.233 -0.341 1.00 61.84 183 GLU A O 1
ATOM 1340 N N . ALA A 1 184 ? -18.441 13.548 1.865 1.00 59.44 184 ALA A N 1
ATOM 1341 C CA . ALA A 1 184 ? -19.735 14.235 1.896 1.00 59.44 184 ALA A CA 1
ATOM 1342 C C . ALA A 1 184 ? -19.707 15.675 1.338 1.00 59.44 184 ALA A C 1
ATOM 1344 O O . ALA A 1 184 ? -20.765 16.301 1.224 1.00 59.44 184 ALA A O 1
ATOM 1345 N N . ALA A 1 185 ? -18.520 16.224 1.060 1.00 55.59 185 ALA A N 1
ATOM 1346 C CA . ALA A 1 185 ? -18.329 17.592 0.580 1.00 55.59 185 ALA A CA 1
ATOM 1347 C C . ALA A 1 185 ? -18.200 17.706 -0.954 1.00 55.59 185 ALA A C 1
ATOM 1349 O O . ALA A 1 185 ? -18.173 18.833 -1.460 1.00 55.59 185 ALA A O 1
ATOM 1350 N N . GLU A 1 186 ? -18.132 16.577 -1.669 1.00 42.41 186 GLU A N 1
ATOM 1351 C CA . GLU A 1 186 ? -18.073 16.471 -3.139 1.00 42.41 186 GLU A CA 1
ATOM 1352 C C . GLU A 1 186 ? -19.445 16.142 -3.755 1.00 42.41 186 GLU A C 1
ATOM 1354 O O . GLU A 1 186 ? -19.741 16.694 -4.843 1.00 42.41 186 GLU A O 1
#

Mean predicted aligned error: 10.48 Å

Foldseek 3Di:
DDDDDDDDDDDDDDDDDDPPPPPPPDPDPPPPQDAAQLCLCVPQVVVLLVLLCVLLVQQQDPVGDGHLVSHDPVSLVSLLVSLVSLLVSLVSQLPLVRHQNHDPPDFHDCCVPVQFDTSVQLNVLCVVVVVVSNVLSVLSNVLSVQSVVCSVVSPSVSSNVSSVSSVVSVCVNCCRRTRVVVVVVD

pLDDT: mean 86.87, std 17.41, range [42.41, 98.88]

Nearest PDB structures (foldseek):
  8tn1-assembly1_B  TM=4.671E-01  e=1.448E+00  synthetic construct
  8tn6-assembly1_C  TM=4.928E-01  e=2.769E+00  synthetic construct
  7bxo-assembly1_F  TM=2.871E-01  e=5.076E-01  Shewanella oneidensis MR-1
  3qbp-assembly1_C  TM=4.522E-01  e=9.172E+00  Mycobacterium marinum M

Radius of gyration: 29.86 Å; Cα contacts (8 Å, |Δi|>4): 180; chains: 1; bounding box: 60×89×85 Å

Secondary structure (DSSP, 8-state):
-------------------------PPPPP--PPPPHHHHIIIIIHHHHHHHHHHHG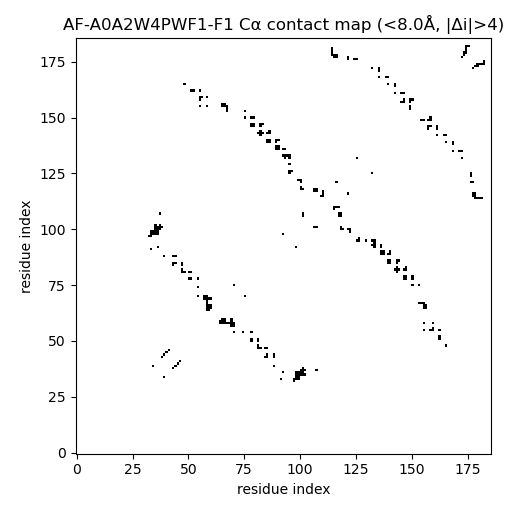GGB-TTS-B-GGGS-HHHHHHHHHHHHHHHHHHHHHT-GGG--SS-TTPPPTTTTSTTPPPHHHHHHHHHHSHHHHHHHHHHHHHHHHHHHHHHHHT-HHHHHHHHHHHHHHHHHHHHHHT-HHHHTT-

Sequence (186 aa):
MRPVIVLALACMATSLVGCGRGTSTAPAPATASSPPIQEVMANAFTPQSNQLWEISGKVYDDEGNISAAMLSEEDWAALVKVATEMRAAATGLKDTANLQVAAPGVKLQGEEGPGALSATQIKALIDALPQEFAAEADRLIEVADGVLAAVQARDAEKLDELSGVLNEVCTSCHTKFWYPEQEAAE

Solvent-accessible surface area (backbone atoms only — not comparable to full-atom values): 10842 Å² total; per-residue (Å²): 142,86,88,85,86,90,83,85,91,81,88,84,84,90,80,92,76,82,82,74,79,73,79,76,75,69,77,73,77,74,76,79,70,68,75,22,47,54,54,45,41,65,72,39,38,52,57,32,52,51,50,47,47,56,55,38,67,42,22,48,48,101,87,66,48,76,33,48,86,58,54,50,74,66,52,48,53,47,46,49,51,34,22,53,47,34,28,54,52,25,60,61,58,51,49,57,92,71,58,35,48,47,56,92,92,57,79,62,88,64,41,88,42,92,61,38,49,51,54,69,54,32,45,54,50,41,71,73,36,48,68,61,52,31,49,50,25,48,53,46,32,49,46,18,51,48,44,45,50,19,54,76,68,58,34,38,64,56,36,42,52,45,50,53,51,49,52,52,55,53,47,56,46,41,32,64,56,48,25,43,57,61,60,76,72,113